Protein AF-Q21E40-F1 (afdb_monomer)

pLDDT: mean 93.64, std 7.75, range [60.16, 98.81]

Secondary structure (DSSP, 8-state):
--HHHHHHHHHHHS-S-B--TT-TT--EETTEEHHHHHHHHTSPPPHHHHHH--HHHHHHHHHIIIIITTTGGGS-TTTHHHHHHHHHHH-HHHHHHHHHHHHHHTTS-----SS---HHHHHHHHHHHHHHTHHHHHHHHHHHHHHHHHHHHH-GGGGGGHHHHHHHHHTT----

Organism: Saccharophagus degradans (strain 2-40 / ATCC 43961 / DSM 17024) (NCBI:txid203122)

Sequence (176 aa):
MTIDEMVNTILAHEGGFVNDPDDRGGATNFGVTQLTYAKWLGRPASIADVKAMDIETAKEIYLANYYYKPRINGLPDEIQPLTFDCAINHGPIRAMKFAQTVVNLAGFGLITVDGVCGPETMRRVKAAHAEMGNYFINAMVDERVNFYEAIIERDASQARFRNGWLKRAESFRVPV

Mean predicted aligned error: 4.14 Å

InterPro domains:
  IPR008565 TtsA-like, Glycoside hydrolase family 108 domain [PF05838] (8-91)
  IPR018537 Peptidoglycan binding domain [PF09374] (111-170)
  IPR023346 Lysozyme-like domain superfamily [SSF53955] (2-172)

Solvent-accessible surface area (backbone atoms only — not comparable to full-atom values): 9668 Å² total; per-residue (Å²): 127,53,69,66,56,50,50,54,52,50,40,69,74,46,54,53,76,46,71,54,94,85,44,90,53,46,36,26,28,49,77,44,31,28,60,59,50,12,62,73,71,74,43,91,52,51,67,66,53,41,66,65,56,53,71,65,61,46,48,51,53,49,42,45,66,40,28,54,69,53,41,40,80,74,49,58,76,88,50,31,54,58,41,36,56,33,11,71,79,61,35,44,45,54,25,40,24,34,53,38,46,45,26,38,74,74,65,57,52,90,65,82,71,77,23,66,69,43,75,63,51,51,54,34,47,47,52,38,36,71,74,46,44,45,56,43,48,35,46,37,37,48,46,52,49,53,52,53,51,54,50,26,76,76,38,64,83,51,51,83,48,44,70,62,53,48,54,58,44,56,71,62,56,58,83,125

Foldseek 3Di:
DAPLVVLVVQLVVQADWDADPPDPQGIAGSNQGQVLVCVVVVHRGDSVNRVPDDSVNVSVSLCVQQPPVLVLVLAPRLQSVLLSVCCVVPNQLVSLLLLLVLLVVVPLDHDDSRSHPDPVSRVSSNVCCVVCPLNSQVSSLVSQLVVLVVVCVVPVVSVVCNVVSNVVSCVSRDDD

Nearest PDB structures (foldseek):
  7dnp-assembly1_A  TM=7.523E-01  e=5.910E-10  Brucella abortus bv. 1 str. 9-941
  6v40-assembly1_A  TM=8.043E-01  e=1.908E-07  Salmonella enterica subsp. enterica serovar Typhi
  2ikb-assembly2_D  TM=7.562E-01  e=2.884E-06  Neisseria meningitidis MC58
  2ikb-assembly2_B  TM=6.681E-01  e=4.725E-06  Neisseria meningitidis MC58
  2is5-assembly1_B  TM=6.481E-01  e=1.149E-05  Neisseria meningitidis serogroup B

Radius of gyration: 17.55 Å; Cα contacts (8 Å, |Δi|>4): 212; chains: 1; bounding box: 43×34×46 Å

Structure (mmCIF, N/CA/C/O backbone):
data_AF-Q21E40-F1
#
_entry.id   AF-Q21E40-F1
#
loop_
_atom_site.group_PDB
_atom_site.id
_atom_site.type_symbol
_atom_site.label_atom_id
_atom_site.label_alt_id
_atom_site.label_comp_id
_atom_site.label_asym_id
_atom_site.label_entity_id
_atom_site.label_seq_id
_atom_site.pdbx_PDB_ins_code
_atom_site.Cartn_x
_atom_site.Cartn_y
_atom_site.Cartn_z
_atom_site.occupancy
_atom_site.B_iso_or_equiv
_atom_site.auth_seq_id
_atom_site.auth_comp_id
_atom_site.auth_asym_id
_atom_site.auth_atom_id
_atom_site.pdbx_PDB_model_num
ATOM 1 N N . MET A 1 1 ? 7.351 -14.215 2.215 1.00 75.75 1 MET A N 1
ATOM 2 C CA . MET A 1 1 ? 6.342 -13.870 3.230 1.00 75.75 1 MET A CA 1
ATOM 3 C C . MET A 1 1 ? 4.995 -13.893 2.542 1.00 75.75 1 MET A C 1
ATOM 5 O O . MET A 1 1 ? 4.871 -13.261 1.498 1.00 75.75 1 MET A O 1
ATOM 9 N N . THR A 1 2 ? 4.045 -14.673 3.042 1.00 89.81 2 THR A N 1
ATOM 10 C CA . THR A 1 2 ? 2.680 -14.728 2.502 1.00 89.81 2 THR A CA 1
ATOM 11 C C . THR A 1 2 ? 1.866 -13.523 2.978 1.00 89.81 2 THR A C 1
ATOM 13 O O . THR A 1 2 ? 2.242 -12.852 3.941 1.00 89.81 2 THR A O 1
ATOM 16 N N . ILE A 1 3 ? 0.732 -13.242 2.329 1.00 92.38 3 ILE A N 1
ATOM 17 C CA . ILE A 1 3 ? -0.177 -12.168 2.763 1.00 92.38 3 ILE A CA 1
ATOM 18 C C . ILE A 1 3 ? -0.672 -12.417 4.198 1.00 92.38 3 ILE A C 1
ATOM 20 O O . ILE A 1 3 ? -0.669 -11.493 5.009 1.00 92.38 3 ILE A O 1
ATOM 24 N N . ASP A 1 4 ? -0.998 -13.661 4.552 1.00 88.25 4 ASP A N 1
ATOM 25 C CA . ASP A 1 4 ? -1.443 -14.010 5.908 1.00 88.25 4 ASP A CA 1
ATOM 26 C C . ASP A 1 4 ? -0.349 -13.776 6.961 1.00 88.25 4 ASP A C 1
ATOM 28 O O . ASP A 1 4 ? -0.618 -13.231 8.031 1.00 88.25 4 ASP A O 1
ATOM 32 N N . GLU A 1 5 ? 0.907 -14.125 6.661 1.00 89.88 5 GLU A N 1
ATOM 33 C CA . GLU A 1 5 ? 2.052 -13.845 7.541 1.00 89.88 5 GLU A CA 1
ATOM 34 C C . GLU A 1 5 ? 2.249 -12.339 7.768 1.00 89.88 5 GLU A C 1
ATOM 36 O O . GLU A 1 5 ? 2.543 -11.909 8.889 1.00 89.88 5 GLU A O 1
ATOM 41 N N . MET A 1 6 ? 2.054 -11.531 6.720 1.00 91.56 6 MET A N 1
ATOM 42 C CA . MET A 1 6 ? 2.122 -10.073 6.814 1.00 91.56 6 MET A CA 1
ATOM 43 C C . MET A 1 6 ? 1.024 -9.525 7.723 1.00 91.56 6 MET A C 1
ATOM 45 O O . MET A 1 6 ? 1.321 -8.740 8.623 1.00 91.56 6 MET A O 1
ATOM 49 N N . VAL A 1 7 ? -0.226 -9.961 7.530 1.00 90.06 7 VAL A N 1
ATOM 50 C CA . VAL A 1 7 ? -1.350 -9.536 8.376 1.00 90.06 7 VAL A CA 1
ATOM 51 C C . VAL A 1 7 ? -1.107 -9.939 9.830 1.00 90.06 7 VAL A C 1
ATOM 53 O O . VAL A 1 7 ? -1.234 -9.102 10.720 1.00 90.06 7 VAL A O 1
ATOM 56 N N . ASN A 1 8 ? -0.688 -11.180 10.082 1.00 88.00 8 ASN A N 1
ATOM 57 C CA . ASN A 1 8 ? -0.394 -11.656 11.436 1.00 88.00 8 ASN A CA 1
ATOM 58 C C . ASN A 1 8 ? 0.673 -10.797 12.128 1.00 88.00 8 ASN A C 1
ATOM 60 O O . ASN A 1 8 ? 0.530 -10.457 13.301 1.00 88.00 8 ASN A O 1
ATOM 64 N N . THR A 1 9 ? 1.718 -10.409 11.394 1.00 86.81 9 THR A N 1
ATOM 65 C CA . THR A 1 9 ? 2.793 -9.558 11.916 1.00 86.81 9 THR A CA 1
ATOM 66 C C . THR A 1 9 ? 2.289 -8.146 12.226 1.00 86.81 9 THR A C 1
ATOM 68 O O . THR A 1 9 ? 2.610 -7.601 13.280 1.00 86.81 9 THR A O 1
ATOM 71 N N . ILE A 1 10 ? 1.468 -7.559 11.347 1.00 85.25 10 ILE A N 1
ATOM 72 C CA . ILE A 1 10 ? 0.868 -6.232 11.566 1.00 85.25 10 ILE A CA 1
ATOM 73 C C . ILE A 1 10 ? 0.003 -6.243 12.831 1.00 85.25 10 ILE A C 1
ATOM 75 O O . ILE A 1 10 ? 0.217 -5.428 13.727 1.00 85.25 10 ILE A O 1
ATOM 79 N N . LEU A 1 11 ? -0.912 -7.208 12.955 1.00 84.69 11 LEU A N 1
ATOM 80 C CA . LEU A 1 11 ? -1.828 -7.285 14.098 1.00 84.69 11 LEU A CA 1
ATOM 81 C C . LEU A 1 11 ? -1.108 -7.590 15.418 1.00 84.69 11 LEU A C 1
ATOM 83 O O . LEU A 1 11 ? -1.549 -7.134 16.471 1.00 84.69 11 LEU A O 1
ATOM 87 N N . ALA A 1 12 ? 0.006 -8.326 15.380 1.00 81.69 12 ALA A N 1
ATOM 88 C CA . ALA A 1 12 ? 0.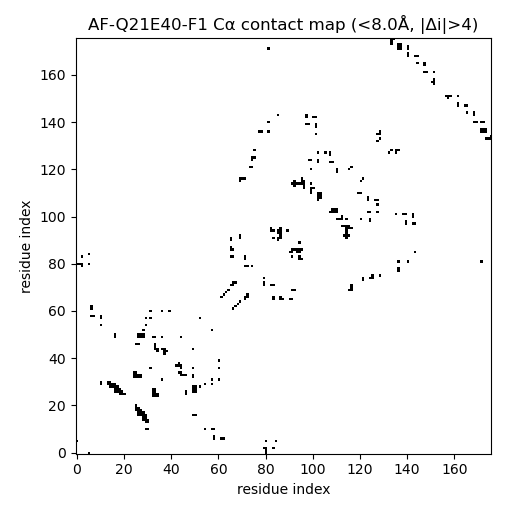831 -8.569 16.562 1.00 81.69 12 ALA A CA 1
ATOM 89 C C . ALA A 1 12 ? 1.555 -7.300 17.051 1.00 81.69 12 ALA A C 1
ATOM 91 O O . ALA A 1 12 ? 1.791 -7.157 18.248 1.00 81.69 12 ALA A O 1
ATOM 92 N N . HIS A 1 13 ? 1.901 -6.381 16.143 1.00 71.81 13 HIS A N 1
ATOM 93 C CA . HIS A 1 13 ? 2.601 -5.133 16.465 1.00 71.81 13 HIS A CA 1
ATOM 94 C C . HIS A 1 13 ? 1.642 -3.986 16.833 1.00 71.81 13 HIS A C 1
ATOM 96 O O . HIS A 1 13 ? 1.990 -3.154 17.667 1.00 71.81 13 HIS A O 1
ATOM 102 N N . GLU A 1 14 ? 0.449 -3.942 16.230 1.00 65.19 14 GLU A N 1
ATOM 103 C CA . GLU A 1 14 ? -0.603 -2.936 16.484 1.00 65.19 14 GLU A CA 1
ATOM 104 C C . GLU A 1 14 ? -1.628 -3.382 17.545 1.00 65.19 14 GLU A C 1
ATOM 106 O O . GLU A 1 14 ? -2.612 -2.689 17.810 1.00 65.19 14 GLU A O 1
ATOM 111 N N . GLY A 1 15 ? -1.428 -4.560 18.142 1.00 60.16 15 GLY A N 1
ATOM 112 C CA . GLY A 1 15 ? -2.368 -5.175 19.070 1.00 60.16 15 GLY A CA 1
ATOM 113 C C . GLY A 1 15 ? -2.586 -4.349 20.337 1.00 60.16 15 GLY A C 1
ATOM 114 O O . GLY A 1 15 ? -1.651 -4.035 21.070 1.00 60.16 15 GLY A O 1
ATOM 115 N N . GLY A 1 16 ? -3.850 -4.041 20.622 1.00 69.06 16 GLY A N 1
ATOM 116 C CA . GLY A 1 16 ? -4.255 -3.348 21.837 1.00 69.06 16 GLY A CA 1
ATOM 117 C C . GLY A 1 16 ? -5.525 -2.537 21.632 1.00 69.06 16 GLY A C 1
ATOM 118 O O . GLY A 1 16 ? -5.683 -1.834 20.637 1.00 69.06 16 GLY A O 1
ATOM 119 N N . PHE A 1 17 ? -6.435 -2.624 22.597 1.00 82.19 17 PHE A N 1
ATOM 120 C CA . PHE A 1 17 ? -7.584 -1.734 22.650 1.00 82.19 17 PHE A CA 1
ATOM 121 C C . PHE A 1 17 ? -7.125 -0.347 23.110 1.00 82.19 17 PHE A C 1
ATOM 123 O O . PHE A 1 17 ? -6.573 -0.204 24.204 1.00 82.19 17 PHE A O 1
ATOM 130 N N . VAL A 1 18 ? -7.406 0.668 22.302 1.00 81.69 18 VAL A N 1
ATOM 131 C CA . VAL A 1 18 ? -7.190 2.079 22.619 1.00 81.69 18 VAL A CA 1
ATOM 132 C C . VAL A 1 18 ? -8.518 2.805 22.466 1.00 81.69 18 VAL A C 1
ATOM 134 O O . VAL A 1 18 ? -9.253 2.600 21.504 1.00 81.69 18 VAL A O 1
ATOM 137 N N . ASN A 1 19 ? -8.842 3.656 23.430 1.00 81.56 19 ASN A N 1
ATOM 138 C CA . ASN A 1 19 ? -10.008 4.523 23.362 1.00 81.56 19 ASN A CA 1
ATOM 139 C C . ASN A 1 19 ? -9.582 5.912 23.816 1.00 81.56 19 ASN A C 1
ATOM 141 O O . ASN A 1 19 ? -9.610 6.211 25.011 1.00 81.56 19 ASN A O 1
ATOM 145 N N . ASP A 1 20 ? -9.116 6.706 22.858 1.00 74.38 20 ASP A N 1
ATOM 146 C CA . ASP A 1 20 ? -8.721 8.087 23.091 1.00 74.38 20 ASP A CA 1
ATOM 147 C C . ASP A 1 20 ? -9.961 8.991 22.939 1.00 74.38 20 ASP A C 1
ATOM 149 O O . ASP A 1 20 ? -10.615 8.944 21.893 1.00 74.38 20 ASP A O 1
ATOM 153 N N . PRO A 1 21 ? -10.336 9.778 23.967 1.00 68.31 21 PRO A N 1
ATOM 154 C CA . PRO A 1 21 ? -11.496 10.666 23.901 1.00 68.31 21 PRO A CA 1
ATOM 155 C C . PRO A 1 21 ? -11.385 11.766 22.830 1.00 68.31 21 PRO A C 1
ATOM 157 O O . PRO A 1 21 ? -12.422 12.290 22.422 1.00 68.31 21 PRO A O 1
ATOM 160 N N . ASP A 1 22 ? -10.179 12.089 22.353 1.00 68.81 22 ASP A N 1
ATOM 161 C CA . ASP A 1 22 ? -9.954 13.073 21.289 1.00 68.81 22 ASP A CA 1
ATOM 162 C C . ASP A 1 22 ? -9.935 12.440 19.877 1.00 68.81 22 ASP A C 1
ATOM 164 O O . ASP A 1 22 ? -9.925 13.158 18.867 1.00 68.81 22 ASP A O 1
ATOM 168 N N . ASP A 1 23 ? -9.976 11.103 19.771 1.00 64.31 23 ASP A N 1
ATOM 169 C CA . ASP A 1 23 ? -10.001 10.397 18.487 1.00 64.31 23 ASP A CA 1
ATOM 170 C C . ASP A 1 23 ? -11.408 10.387 17.869 1.00 64.31 23 ASP A C 1
ATOM 172 O O . ASP A 1 23 ? -12.351 9.738 18.329 1.00 64.31 23 ASP A O 1
ATOM 176 N N . ARG A 1 24 ? -11.535 11.070 16.728 1.00 64.62 24 ARG A N 1
ATOM 177 C CA . ARG A 1 24 ? -12.771 11.124 15.931 1.00 64.62 24 ARG A CA 1
ATOM 178 C C . ARG A 1 24 ? -13.189 9.759 15.372 1.00 64.62 24 ARG A C 1
ATOM 180 O O . ARG A 1 24 ? -14.348 9.604 14.989 1.00 64.62 24 ARG A O 1
ATOM 187 N N . GLY A 1 25 ? -12.266 8.801 15.270 1.00 64.00 25 GLY A N 1
ATOM 188 C CA . GLY A 1 25 ? -12.516 7.432 14.816 1.00 64.00 25 GLY A CA 1
ATOM 189 C C . GLY A 1 25 ? -13.212 6.541 15.850 1.00 64.00 25 GLY A C 1
ATOM 190 O O . GLY A 1 25 ? -13.756 5.497 15.469 1.00 64.00 25 GLY A O 1
ATOM 191 N N . GLY A 1 26 ? -13.245 6.977 17.114 1.00 82.69 26 GLY A N 1
ATOM 192 C CA . GLY A 1 26 ? -13.750 6.211 18.249 1.00 82.69 26 GLY A CA 1
ATOM 193 C C . GLY A 1 26 ? -12.772 5.130 18.710 1.00 82.69 26 GLY A C 1
ATOM 194 O O . GLY A 1 26 ? -11.600 5.125 18.341 1.00 82.69 26 GLY A O 1
ATOM 195 N N . ALA A 1 27 ? -13.264 4.186 19.513 1.00 88.44 27 ALA A N 1
ATOM 196 C CA . ALA A 1 27 ? -12.434 3.100 20.026 1.00 88.44 27 ALA A CA 1
ATOM 197 C C . ALA A 1 27 ? -11.758 2.318 18.885 1.00 88.44 27 ALA A C 1
ATOM 199 O O . ALA A 1 27 ? -12.383 2.029 17.866 1.00 88.44 27 ALA A O 1
ATOM 200 N N . THR A 1 28 ? -10.503 1.928 19.073 1.00 89.00 28 THR A N 1
ATOM 201 C CA . THR A 1 28 ? -9.718 1.158 18.106 1.00 89.00 28 THR A CA 1
ATOM 202 C C . THR A 1 28 ? -9.205 -0.109 18.772 1.00 89.00 28 THR A C 1
ATOM 204 O O . THR A 1 28 ? -8.742 -0.077 19.910 1.00 89.00 28 THR A O 1
ATOM 207 N N . ASN A 1 29 ? -9.292 -1.240 18.080 1.00 90.69 29 ASN A N 1
ATOM 208 C CA . ASN A 1 29 ? -8.680 -2.489 18.522 1.00 90.69 29 ASN A CA 1
ATOM 209 C C . ASN A 1 29 ? -8.046 -3.187 17.319 1.00 90.69 29 ASN A C 1
ATOM 211 O O . ASN A 1 29 ? -8.629 -3.183 16.238 1.00 90.69 29 ASN A O 1
ATOM 215 N N . PHE A 1 30 ? -6.846 -3.741 17.494 1.00 89.06 30 PHE A N 1
ATOM 216 C CA . PHE A 1 30 ? -6.049 -4.334 16.408 1.00 89.06 30 PHE A CA 1
ATOM 217 C C . PHE A 1 30 ? -5.910 -3.421 15.170 1.00 89.06 30 PHE A C 1
ATOM 219 O O . PHE A 1 30 ? -6.013 -3.895 14.043 1.00 89.06 30 PHE A O 1
ATOM 226 N N . GLY A 1 31 ? -5.791 -2.103 15.373 1.00 85.19 31 GLY A N 1
ATOM 227 C CA . GLY A 1 31 ? -5.751 -1.105 14.291 1.00 85.19 31 GLY A CA 1
ATOM 228 C C . GLY A 1 31 ? -7.079 -0.876 13.543 1.00 85.19 31 GLY A C 1
ATOM 229 O O . GLY A 1 31 ? -7.170 0.006 12.689 1.00 85.19 31 GLY A O 1
ATOM 230 N N . VAL A 1 32 ? -8.153 -1.594 13.889 1.00 89.38 32 VAL A N 1
ATOM 231 C CA . VAL A 1 32 ? -9.498 -1.387 13.334 1.00 89.38 32 VAL A CA 1
ATOM 232 C C . VAL A 1 32 ? -10.276 -0.395 14.197 1.00 89.38 32 VAL A C 1
ATOM 234 O O . VAL A 1 32 ? -10.579 -0.657 15.363 1.00 89.38 32 VAL A O 1
ATOM 237 N N . THR A 1 33 ? -10.643 0.742 13.605 1.00 90.94 33 THR A N 1
ATOM 238 C CA . THR A 1 33 ? -11.449 1.777 14.271 1.00 90.94 33 THR A CA 1
ATOM 239 C C . THR A 1 33 ? -12.911 1.356 14.427 1.00 90.94 33 THR A C 1
ATOM 241 O O . THR A 1 33 ? -13.445 0.601 13.608 1.00 90.94 33 THR A O 1
ATOM 244 N N . GLN A 1 34 ? -13.610 1.919 15.413 1.00 92.44 34 GLN A N 1
ATOM 245 C CA . GLN A 1 34 ? -15.035 1.685 15.663 1.00 92.44 34 GLN A CA 1
ATOM 246 C C . GLN A 1 34 ? -15.886 1.950 14.420 1.00 92.44 34 GLN A C 1
ATOM 248 O O . GLN A 1 34 ? -16.786 1.173 14.106 1.00 92.44 34 GLN A O 1
ATOM 253 N N . LEU A 1 35 ? -15.580 3.015 13.672 1.00 91.69 35 LEU A N 1
ATOM 254 C CA . LEU A 1 35 ? -16.262 3.322 12.414 1.00 91.69 35 LEU A CA 1
ATOM 255 C C . LEU A 1 35 ? -16.035 2.241 11.346 1.00 91.69 35 LEU A C 1
ATOM 257 O O . LEU A 1 35 ? -16.958 1.899 10.605 1.00 91.69 35 LEU A O 1
ATOM 261 N N . THR A 1 36 ? -14.812 1.720 11.240 1.00 92.31 36 THR A N 1
ATOM 262 C CA . THR A 1 36 ? -14.481 0.649 10.288 1.00 92.31 36 THR A CA 1
ATOM 263 C C . THR A 1 36 ? -15.198 -0.636 10.672 1.00 92.31 36 THR A C 1
ATOM 265 O O . THR A 1 36 ? -15.819 -1.269 9.817 1.00 92.31 36 THR A O 1
ATOM 268 N N . TYR A 1 37 ? -15.203 -0.969 11.963 1.00 95.00 37 TYR A N 1
ATOM 269 C CA . TYR A 1 37 ? -15.881 -2.155 12.459 1.00 95.00 37 TYR A CA 1
ATOM 270 C C . TYR A 1 37 ? -17.406 -2.056 12.324 1.00 95.00 37 TYR A C 1
ATOM 272 O O . TYR A 1 37 ? -18.051 -3.002 11.891 1.00 95.00 37 TYR A O 1
ATOM 280 N N . ALA A 1 38 ? -17.997 -0.884 12.568 1.00 94.31 38 ALA A N 1
ATOM 281 C CA . ALA A 1 38 ? -19.423 -0.648 12.341 1.00 94.31 38 ALA A CA 1
ATOM 282 C C . ALA A 1 38 ? -19.832 -0.885 10.875 1.00 94.31 38 ALA A C 1
ATOM 284 O O . ALA A 1 38 ? -20.859 -1.503 10.593 1.00 94.31 38 ALA A O 1
ATOM 285 N N . LYS A 1 39 ? -19.007 -0.429 9.921 1.00 93.88 39 LYS A N 1
ATOM 286 C CA . LYS A 1 39 ? -19.234 -0.689 8.490 1.00 93.88 39 LYS A CA 1
ATOM 287 C C . LYS A 1 39 ? -19.160 -2.179 8.166 1.00 93.88 39 LYS A C 1
ATOM 289 O O . LYS A 1 39 ? -19.972 -2.645 7.377 1.00 93.88 39 LYS A O 1
ATOM 294 N N . TRP A 1 40 ? -18.217 -2.899 8.774 1.00 94.75 40 TRP A N 1
ATOM 295 C CA . TRP A 1 40 ? -18.096 -4.350 8.629 1.00 94.75 40 TRP A CA 1
ATOM 296 C C . TRP A 1 40 ? -19.328 -5.087 9.166 1.00 94.75 40 TRP A C 1
ATOM 298 O O . TRP A 1 40 ? -19.899 -5.920 8.472 1.00 94.75 40 TRP A O 1
ATOM 308 N N . LEU A 1 41 ? -19.793 -4.719 10.362 1.00 94.62 41 LEU A N 1
ATOM 309 C CA . LEU A 1 41 ? -20.971 -5.319 10.993 1.00 94.62 41 LEU A CA 1
ATOM 310 C C . LEU A 1 41 ? -22.297 -4.954 10.304 1.00 94.62 41 LEU A C 1
ATOM 312 O O . LEU A 1 41 ? -23.325 -5.558 10.607 1.00 94.62 41 LEU A O 1
ATOM 316 N N . GLY A 1 42 ? -22.320 -3.925 9.452 1.00 95.69 42 GLY A N 1
ATOM 317 C CA . GLY A 1 42 ? -23.556 -3.386 8.877 1.00 95.69 42 GLY A CA 1
ATOM 318 C C . GLY A 1 42 ? -24.474 -2.704 9.903 1.00 95.69 42 GLY A C 1
ATOM 319 O O . GLY A 1 42 ? -25.644 -2.457 9.615 1.00 95.69 42 GLY 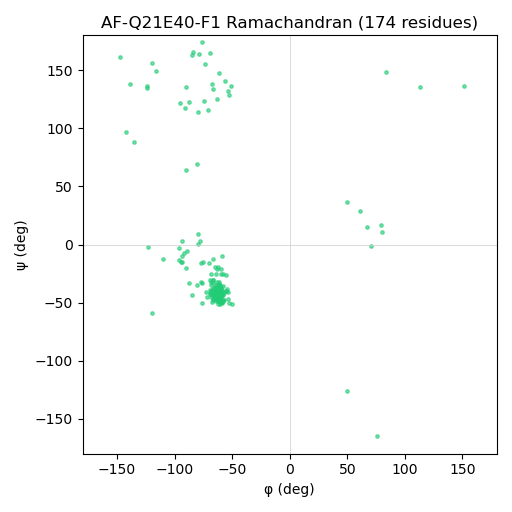A O 1
ATOM 320 N N . ARG A 1 43 ? -23.961 -2.389 11.100 1.00 96.50 43 ARG A N 1
ATOM 321 C CA . ARG A 1 43 ? -24.673 -1.702 12.191 1.00 96.50 43 ARG A CA 1
ATOM 322 C C . ARG A 1 43 ? -23.712 -0.824 12.995 1.00 96.50 43 ARG A C 1
ATOM 324 O O . ARG A 1 43 ? -22.510 -1.080 12.973 1.00 96.50 43 ARG A O 1
ATOM 331 N N . PRO A 1 44 ? -24.199 0.160 13.772 1.00 95.25 44 PRO A N 1
ATOM 332 C CA . PRO A 1 44 ? -23.353 0.846 14.741 1.00 95.25 44 PRO A CA 1
ATOM 333 C C . PRO A 1 44 ? -22.645 -0.158 15.666 1.00 95.25 44 PRO A C 1
ATOM 335 O O . PRO A 1 44 ? -23.289 -1.037 16.247 1.00 95.25 44 PRO A O 1
ATOM 338 N N . ALA A 1 45 ? -21.324 -0.030 15.782 1.00 95.06 45 ALA A N 1
ATOM 339 C CA . ALA A 1 45 ? -20.516 -0.769 16.746 1.00 95.06 45 ALA A CA 1
ATOM 340 C C . ALA A 1 45 ? -20.432 0.032 18.048 1.00 95.06 45 ALA A C 1
ATOM 342 O O . ALA A 1 45 ? -20.207 1.242 18.018 1.00 95.06 45 ALA A O 1
ATOM 343 N N . SER A 1 46 ? -20.605 -0.627 19.188 1.00 94.94 46 SER A N 1
ATOM 344 C CA . SER A 1 46 ? -20.329 -0.065 20.511 1.00 94.94 46 SER A CA 1
ATOM 345 C C . SER A 1 46 ? -18.844 -0.202 20.868 1.00 94.94 46 SER A C 1
ATOM 347 O O . SER A 1 46 ? -18.115 -0.991 20.269 1.00 94.94 46 SER A O 1
ATOM 349 N N . ILE A 1 47 ? -18.387 0.518 21.895 1.00 93.44 47 ILE A N 1
ATOM 350 C CA . ILE A 1 47 ? -17.025 0.355 22.435 1.00 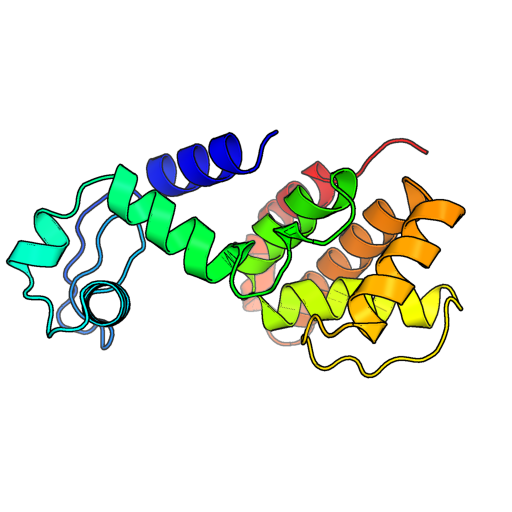93.44 47 ILE A CA 1
ATOM 351 C C . ILE A 1 47 ? -16.799 -1.087 22.926 1.00 93.44 47 ILE A C 1
ATOM 353 O O . ILE A 1 47 ? -15.717 -1.643 22.749 1.00 93.44 47 ILE A O 1
ATOM 357 N N . ALA A 1 48 ? -17.830 -1.707 23.512 1.00 94.00 48 ALA A N 1
ATOM 358 C CA . ALA A 1 48 ? -17.776 -3.097 23.954 1.00 94.00 48 ALA A CA 1
ATOM 359 C C . ALA A 1 48 ? -17.612 -4.065 22.773 1.00 94.00 48 ALA A C 1
ATOM 361 O O . ALA A 1 48 ? -16.809 -4.986 22.875 1.00 94.00 48 ALA A O 1
ATOM 362 N N . ASP A 1 49 ? -18.297 -3.815 21.648 1.00 95.38 49 ASP A N 1
ATOM 363 C CA . ASP A 1 49 ? -18.111 -4.598 20.419 1.00 95.38 49 ASP A CA 1
ATOM 364 C C . ASP A 1 49 ? -16.651 -4.519 19.948 1.00 95.38 49 ASP A C 1
ATOM 366 O O . ASP A 1 49 ? -16.035 -5.546 19.682 1.00 95.38 49 ASP A O 1
ATOM 370 N N . VAL A 1 50 ? -16.073 -3.313 19.883 1.00 93.38 50 VAL A N 1
ATOM 371 C CA . VAL A 1 50 ? -14.681 -3.108 19.435 1.00 93.38 50 VAL A CA 1
ATOM 372 C C . VAL A 1 50 ? -13.686 -3.805 20.364 1.00 93.38 50 VAL A C 1
ATOM 374 O O . VAL A 1 50 ? -12.744 -4.450 19.907 1.00 93.38 50 VAL A O 1
ATOM 377 N N . LYS A 1 51 ? -13.905 -3.720 21.679 1.00 92.50 51 LYS A N 1
ATOM 378 C CA . LYS A 1 51 ? -13.053 -4.380 22.675 1.00 92.50 51 LYS A CA 1
ATOM 379 C C . LYS A 1 51 ? -13.147 -5.908 22.616 1.00 92.50 51 LYS A C 1
ATOM 381 O O . LYS A 1 51 ? -12.162 -6.575 22.911 1.00 92.50 51 LYS A O 1
ATOM 386 N N . ALA A 1 52 ? -14.315 -6.445 22.265 1.00 94.50 52 ALA A N 1
ATOM 387 C CA . ALA A 1 52 ? -14.571 -7.881 22.170 1.00 94.50 52 ALA A CA 1
ATOM 388 C C . ALA A 1 52 ? -14.265 -8.478 20.786 1.00 94.50 52 ALA A C 1
ATOM 390 O O . ALA A 1 52 ? -14.367 -9.692 20.633 1.00 94.50 52 ALA A O 1
ATOM 391 N N . MET A 1 53 ? -13.918 -7.651 19.791 1.00 94.56 53 MET A N 1
ATOM 392 C CA . MET A 1 53 ? -13.504 -8.114 18.466 1.00 94.56 53 MET A CA 1
ATOM 393 C C . MET A 1 53 ? -12.363 -9.120 18.612 1.00 94.56 53 MET A C 1
ATOM 395 O O . MET A 1 53 ? -11.413 -8.867 19.351 1.00 94.56 53 MET A O 1
ATOM 399 N N . ASP A 1 54 ? -12.469 -10.256 17.929 1.00 92.38 54 ASP A N 1
ATOM 400 C CA . ASP A 1 54 ? -11.395 -11.238 17.887 1.00 92.38 54 ASP A CA 1
ATOM 401 C C . ASP A 1 54 ? -10.377 -10.900 16.789 1.00 92.38 54 ASP A C 1
ATOM 403 O O . ASP A 1 54 ? -10.611 -10.089 15.886 1.00 92.38 54 ASP A O 1
ATOM 407 N N . ILE A 1 55 ? -9.199 -11.510 16.900 1.00 90.69 55 ILE A N 1
ATOM 408 C CA . ILE A 1 55 ? -8.104 -11.251 15.968 1.00 90.69 55 ILE A CA 1
ATOM 409 C C . ILE A 1 55 ? -8.424 -11.746 14.551 1.00 90.69 55 ILE A C 1
ATOM 411 O O . ILE A 1 55 ? -7.963 -11.139 13.592 1.00 90.69 55 ILE A O 1
ATOM 415 N N . GLU A 1 56 ? -9.225 -12.804 14.393 1.00 92.75 56 GLU A N 1
ATOM 416 C CA . GLU A 1 56 ? -9.587 -13.338 13.073 1.00 92.75 56 GLU A CA 1
ATOM 417 C C . GLU A 1 56 ? -10.507 -12.371 12.317 1.00 92.75 56 GLU A C 1
ATOM 419 O O . GLU A 1 56 ? -10.255 -12.059 11.157 1.00 92.75 56 GLU A O 1
ATOM 424 N N . THR A 1 57 ? -11.479 -11.770 12.999 1.00 94.25 57 THR A N 1
ATOM 425 C CA . THR A 1 57 ? -12.323 -10.699 12.460 1.00 94.25 57 THR A CA 1
ATOM 426 C C . THR A 1 57 ? -11.475 -9.499 12.044 1.00 94.25 57 THR A C 1
ATOM 428 O O . THR A 1 57 ? -11.682 -8.924 10.974 1.00 94.25 57 THR A O 1
ATOM 431 N N . ALA A 1 58 ? -10.475 -9.127 12.851 1.00 92.69 58 ALA A N 1
ATOM 432 C CA . ALA A 1 58 ? -9.543 -8.070 12.469 1.00 92.69 58 ALA A CA 1
ATOM 433 C C . ALA A 1 58 ? -8.771 -8.438 11.187 1.00 92.69 58 ALA A C 1
ATOM 435 O O . ALA A 1 58 ? -8.694 -7.616 10.272 1.00 92.69 58 ALA A O 1
ATOM 436 N N . LYS A 1 59 ? -8.276 -9.679 11.056 1.00 93.44 59 LYS A N 1
ATOM 437 C CA . LYS A 1 59 ? -7.618 -10.159 9.823 1.00 93.44 59 LYS A CA 1
ATOM 438 C C . LYS A 1 59 ? -8.533 -10.059 8.612 1.00 93.44 59 LYS A C 1
ATOM 440 O O . LYS A 1 59 ? -8.113 -9.536 7.580 1.00 93.44 59 LYS A O 1
ATOM 445 N N . GLU A 1 60 ? -9.776 -10.516 8.732 1.00 95.50 60 GLU A N 1
ATOM 446 C CA . GLU A 1 60 ? -10.763 -10.455 7.651 1.00 95.50 60 GLU A CA 1
ATOM 447 C C . GLU A 1 60 ? -11.004 -9.014 7.193 1.00 95.50 60 GLU A C 1
ATOM 449 O O . GLU A 1 60 ? -10.990 -8.734 5.993 1.00 95.50 60 GLU A O 1
ATOM 454 N N . ILE A 1 61 ? -11.137 -8.076 8.135 1.00 94.56 61 ILE A N 1
ATOM 455 C CA . ILE A 1 61 ? -11.303 -6.648 7.839 1.00 94.56 61 ILE A CA 1
ATOM 456 C C . ILE A 1 61 ? -10.070 -6.083 7.122 1.00 94.56 61 ILE A C 1
ATOM 458 O O . ILE A 1 61 ? -10.217 -5.324 6.155 1.00 94.56 61 ILE A O 1
ATOM 462 N N . TYR A 1 62 ? -8.860 -6.452 7.555 1.00 92.94 62 TYR A N 1
ATOM 463 C CA . TYR A 1 62 ? -7.616 -6.033 6.904 1.00 92.94 62 TYR A CA 1
ATOM 464 C C . TYR A 1 62 ? -7.535 -6.558 5.466 1.00 92.94 62 TYR A C 1
ATOM 466 O O . TYR A 1 62 ? -7.337 -5.778 4.530 1.00 92.94 62 TYR A O 1
ATOM 474 N N . LEU A 1 63 ? -7.754 -7.857 5.261 1.00 95.88 63 LEU A N 1
ATOM 475 C CA . LEU A 1 63 ? -7.743 -8.466 3.932 1.00 95.88 63 LEU A CA 1
ATOM 476 C C . LEU A 1 63 ? -8.829 -7.863 3.033 1.00 95.88 63 LEU A C 1
ATOM 478 O O . LEU A 1 63 ? -8.565 -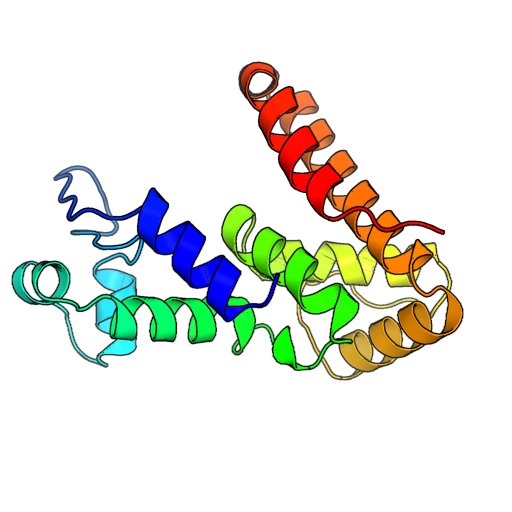7.501 1.885 1.00 95.88 63 LEU A O 1
ATOM 482 N N . ALA A 1 64 ? -10.046 -7.687 3.547 1.00 96.25 64 ALA A N 1
ATOM 483 C CA . ALA A 1 64 ? -11.140 -7.096 2.790 1.00 96.25 64 ALA A CA 1
ATOM 484 C C . ALA A 1 64 ? -10.787 -5.683 2.307 1.00 96.25 64 ALA A C 1
ATOM 486 O O . ALA A 1 64 ? -10.918 -5.388 1.118 1.00 96.25 64 ALA A O 1
ATOM 487 N N . ASN A 1 65 ? -10.304 -4.815 3.200 1.00 94.25 65 ASN A N 1
ATOM 488 C CA . ASN A 1 65 ? -10.094 -3.401 2.893 1.00 94.25 65 ASN A CA 1
ATOM 489 C C . ASN A 1 65 ? -8.800 -3.111 2.132 1.00 94.25 65 ASN A C 1
ATOM 491 O O . ASN A 1 65 ? -8.790 -2.211 1.288 1.00 94.25 65 ASN A O 1
ATOM 495 N N . TYR A 1 66 ? -7.732 -3.852 2.419 1.00 95.75 66 TYR A N 1
ATOM 496 C CA . TYR A 1 66 ? -6.394 -3.542 1.920 1.00 95.75 66 TYR A CA 1
ATOM 497 C C . TYR A 1 66 ? -5.881 -4.527 0.879 1.00 95.75 66 TYR A C 1
ATOM 499 O O . TYR A 1 66 ? -4.913 -4.193 0.211 1.00 95.75 66 TYR A O 1
ATOM 507 N N . TYR A 1 67 ? -6.524 -5.682 0.681 1.00 97.69 67 TYR A N 1
ATOM 508 C CA . TYR A 1 67 ? -6.084 -6.689 -0.288 1.00 97.69 67 TYR A CA 1
ATOM 509 C C . TYR A 1 67 ? -7.140 -6.962 -1.371 1.00 97.69 67 TYR A C 1
ATOM 511 O O . TYR A 1 67 ? -6.900 -6.698 -2.553 1.00 97.69 67 TYR A O 1
ATOM 519 N N . TYR A 1 68 ? -8.343 -7.392 -0.981 1.00 97.94 68 TYR A N 1
ATOM 520 C CA . TYR A 1 68 ? -9.400 -7.786 -1.920 1.00 97.94 68 TYR A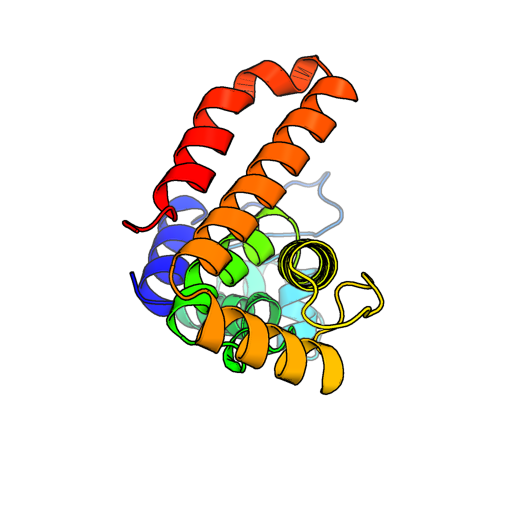 CA 1
ATOM 521 C C . TYR A 1 68 ? -10.109 -6.600 -2.578 1.00 97.94 68 TYR A C 1
ATOM 523 O O . TYR A 1 68 ? -10.218 -6.537 -3.803 1.00 97.94 68 TYR A O 1
ATOM 531 N N . LYS A 1 69 ? -10.571 -5.618 -1.796 1.00 96.75 69 LYS A N 1
ATOM 532 C CA . LYS A 1 69 ? -11.257 -4.427 -2.324 1.00 96.75 69 LYS A CA 1
ATOM 533 C C . LYS A 1 69 ? -10.422 -3.627 -3.336 1.00 96.75 69 LYS A C 1
ATOM 535 O O . LYS A 1 69 ? -10.983 -3.251 -4.366 1.00 96.75 69 LYS A O 1
ATOM 540 N N . PRO A 1 70 ? -9.113 -3.376 -3.126 1.00 97.19 70 PRO A N 1
ATOM 541 C CA . PRO A 1 70 ? -8.275 -2.738 -4.144 1.00 97.19 70 PRO A CA 1
ATOM 542 C C . PRO A 1 70 ? -7.829 -3.688 -5.266 1.00 97.19 70 PRO A C 1
ATOM 544 O O . PRO A 1 70 ? -7.106 -3.259 -6.162 1.00 97.19 70 PRO A O 1
ATOM 547 N N . ARG A 1 71 ? -8.282 -4.951 -5.243 1.00 98.19 71 ARG A N 1
ATOM 548 C CA . ARG A 1 71 ? -7.993 -6.004 -6.228 1.00 98.19 71 ARG A CA 1
ATOM 549 C C . ARG A 1 71 ? -6.511 -6.353 -6.337 1.00 98.19 71 ARG A C 1
ATOM 551 O O . ARG A 1 71 ? -6.055 -6.787 -7.395 1.00 98.19 71 ARG A O 1
ATOM 558 N N . ILE A 1 72 ? -5.764 -6.188 -5.244 1.00 98.38 72 ILE A N 1
ATOM 559 C CA . ILE A 1 72 ? -4.345 -6.560 -5.184 1.00 98.38 72 ILE A CA 1
ATOM 560 C C . ILE A 1 72 ? -4.204 -8.064 -5.401 1.00 98.38 72 ILE A C 1
ATOM 562 O O . ILE A 1 72 ? -3.347 -8.474 -6.166 1.00 98.38 72 ILE A O 1
ATOM 566 N N . ASN A 1 73 ? -5.128 -8.865 -4.873 1.00 97.75 73 ASN A N 1
ATOM 567 C CA . ASN A 1 73 ? -5.196 -10.314 -5.083 1.00 97.75 73 ASN A CA 1
ATOM 568 C C . ASN A 1 73 ? -5.330 -10.767 -6.554 1.00 97.75 73 ASN A C 1
ATOM 570 O O . ASN A 1 73 ? -5.304 -11.961 -6.829 1.00 97.75 73 ASN A O 1
ATOM 574 N N . GLY A 1 74 ? -5.576 -9.851 -7.497 1.00 97.38 74 GLY A N 1
ATOM 575 C CA . GLY A 1 74 ? -5.620 -10.163 -8.928 1.00 97.38 74 GLY A CA 1
ATOM 576 C C . GLY A 1 74 ? -4.307 -9.899 -9.672 1.00 97.38 74 GLY A C 1
ATOM 577 O O . GLY A 1 74 ? -4.180 -10.322 -10.830 1.00 97.38 74 GLY A O 1
ATOM 578 N N . LEU A 1 75 ? -3.376 -9.176 -9.042 1.00 9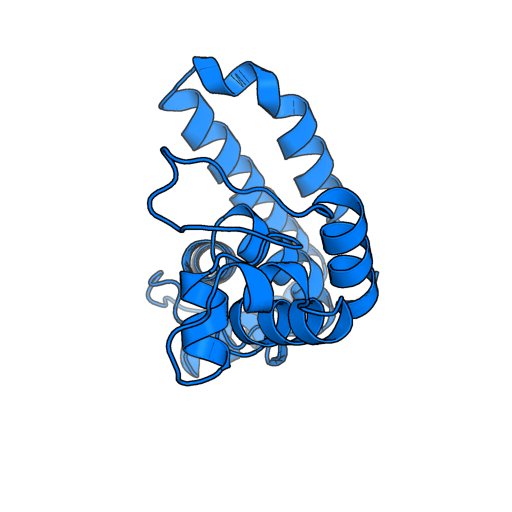8.31 75 LEU A N 1
ATOM 579 C CA . LEU A 1 75 ? -2.043 -8.865 -9.560 1.00 98.31 75 LEU A CA 1
ATOM 580 C C . LEU A 1 75 ? -1.162 -10.130 -9.619 1.00 98.31 75 LEU A C 1
ATOM 582 O O . LEU A 1 75 ? -1.516 -11.121 -8.988 1.00 98.31 75 LEU A O 1
ATOM 586 N N . PRO A 1 76 ? -0.026 -10.124 -10.343 1.00 97.56 76 PRO A N 1
ATOM 587 C CA . PRO A 1 76 ? 0.976 -11.188 -10.225 1.00 97.56 76 PRO A CA 1
ATOM 588 C C . PRO A 1 76 ? 1.368 -11.462 -8.765 1.00 97.56 76 PRO A C 1
ATOM 590 O O . PRO A 1 76 ? 1.557 -10.515 -7.998 1.00 97.56 76 PRO A O 1
ATOM 593 N N . ASP A 1 77 ? 1.481 -12.734 -8.387 1.00 97.00 77 ASP A N 1
ATOM 594 C CA . ASP A 1 77 ? 1.669 -13.159 -6.992 1.00 97.00 77 ASP A CA 1
ATOM 595 C C . ASP A 1 77 ? 2.929 -12.552 -6.364 1.00 97.00 77 ASP A C 1
ATOM 597 O O . ASP A 1 77 ? 2.920 -12.141 -5.205 1.00 97.00 77 ASP A O 1
ATOM 601 N N . GLU A 1 78 ? 3.991 -12.388 -7.148 1.00 96.31 78 GLU A N 1
ATOM 602 C CA . GLU A 1 78 ? 5.270 -11.839 -6.704 1.00 96.31 78 GLU A CA 1
ATOM 603 C C . GLU A 1 78 ? 5.193 -10.345 -6.349 1.00 96.31 78 GLU A C 1
ATOM 605 O O . GLU A 1 78 ? 5.966 -9.867 -5.517 1.00 96.31 78 GLU A O 1
ATOM 610 N N . ILE A 1 79 ? 4.242 -9.598 -6.926 1.00 96.56 79 ILE A N 1
ATOM 611 C CA . ILE A 1 79 ? 4.089 -8.156 -6.664 1.00 96.56 79 ILE A CA 1
ATOM 612 C C . ILE A 1 79 ? 3.062 -7.866 -5.560 1.00 96.56 79 ILE A C 1
ATOM 614 O O . ILE A 1 79 ? 3.008 -6.747 -5.031 1.00 96.56 79 ILE A O 1
ATOM 618 N N . GLN A 1 80 ? 2.231 -8.851 -5.204 1.00 98.00 80 GLN A N 1
ATOM 619 C CA . GLN A 1 80 ? 1.174 -8.699 -4.205 1.00 98.00 80 GLN A CA 1
ATOM 620 C C . GLN A 1 80 ? 1.713 -8.292 -2.823 1.00 98.00 80 GLN A C 1
ATOM 622 O O . GLN A 1 80 ? 1.168 -7.329 -2.279 1.00 98.00 80 GLN A O 1
ATOM 627 N N . PRO A 1 81 ? 2.781 -8.906 -2.261 1.00 97.44 81 PRO A N 1
ATOM 628 C CA . PRO A 1 81 ? 3.293 -8.539 -0.938 1.00 97.44 81 PRO A CA 1
ATOM 629 C C . PRO A 1 81 ? 3.717 -7.070 -0.843 1.00 97.44 81 PRO A C 1
ATOM 631 O O . PRO A 1 81 ? 3.268 -6.352 0.049 1.00 97.44 81 PRO A O 1
ATOM 634 N N . LEU A 1 82 ? 4.522 -6.580 -1.794 1.00 97.69 82 LEU A N 1
ATOM 635 C CA . LEU A 1 82 ? 4.945 -5.175 -1.818 1.00 97.69 82 LEU A CA 1
ATOM 636 C C . LEU A 1 82 ? 3.741 -4.236 -1.944 1.00 97.69 82 LEU A C 1
ATOM 638 O O . LEU A 1 82 ? 3.642 -3.241 -1.225 1.00 97.69 82 LEU A O 1
ATOM 642 N N . THR A 1 83 ? 2.810 -4.554 -2.846 1.00 98.25 83 THR A N 1
ATOM 643 C CA . THR A 1 83 ? 1.624 -3.718 -3.069 1.00 98.25 83 THR A CA 1
ATOM 644 C C . THR A 1 83 ? 0.730 -3.690 -1.828 1.00 98.25 83 THR A C 1
ATOM 646 O O . THR A 1 83 ? 0.205 -2.634 -1.477 1.00 98.25 83 THR A O 1
ATOM 649 N N . PHE A 1 84 ? 0.594 -4.818 -1.131 1.00 97.69 84 PHE A N 1
ATOM 650 C CA . PHE A 1 84 ? -0.172 -4.930 0.104 1.00 97.69 84 PHE A CA 1
ATOM 651 C C . PHE A 1 84 ? 0.460 -4.137 1.258 1.00 97.69 84 PHE A C 1
ATOM 653 O O . PHE A 1 84 ? -0.233 -3.334 1.880 1.00 97.69 84 PHE A O 1
ATOM 660 N N . ASP A 1 85 ? 1.773 -4.252 1.502 1.00 96.25 85 ASP A N 1
ATOM 661 C CA . ASP A 1 85 ? 2.443 -3.424 2.524 1.00 96.25 85 ASP A CA 1
ATOM 662 C C . ASP A 1 85 ? 2.325 -1.930 2.188 1.00 96.25 85 ASP A C 1
ATOM 664 O O . ASP A 1 85 ? 2.013 -1.118 3.062 1.00 96.25 85 ASP A O 1
ATOM 668 N N . CYS A 1 86 ? 2.474 -1.546 0.917 1.00 97.56 86 CYS A N 1
ATOM 669 C CA . CYS A 1 86 ? 2.205 -0.176 0.486 1.00 97.56 86 CYS A CA 1
ATOM 670 C C . CYS A 1 86 ? 0.757 0.248 0.769 1.00 97.56 86 CYS A C 1
ATOM 672 O O . CYS A 1 86 ? 0.533 1.388 1.172 1.00 97.56 86 CYS A O 1
ATOM 674 N N . ALA A 1 87 ? -0.225 -0.636 0.573 1.00 97.25 87 ALA A N 1
ATOM 675 C CA . ALA A 1 87 ? -1.635 -0.327 0.801 1.00 97.25 87 ALA A CA 1
ATOM 676 C C . ALA A 1 87 ? -1.934 -0.077 2.282 1.00 97.25 87 ALA A C 1
ATOM 678 O O . ALA A 1 87 ? -2.706 0.829 2.593 1.00 97.25 87 ALA A O 1
ATOM 679 N N . ILE A 1 88 ? -1.292 -0.826 3.179 1.00 92.88 88 ILE A N 1
ATOM 680 C CA . ILE A 1 88 ? -1.395 -0.632 4.629 1.00 92.88 88 ILE A CA 1
ATOM 681 C C . ILE A 1 88 ? -0.756 0.695 5.048 1.00 92.88 88 ILE A C 1
ATOM 683 O O . ILE A 1 88 ? -1.388 1.498 5.726 1.00 92.88 88 ILE A O 1
ATOM 687 N N . ASN A 1 89 ? 0.476 0.961 4.603 1.00 91.94 89 ASN A N 1
ATOM 688 C CA . ASN A 1 89 ? 1.239 2.126 5.064 1.00 91.94 89 ASN A CA 1
ATOM 689 C C . ASN A 1 89 ? 0.781 3.449 4.424 1.00 91.94 89 ASN A C 1
ATOM 691 O O . ASN A 1 89 ? 0.878 4.502 5.050 1.00 91.94 89 ASN A O 1
ATOM 695 N N . HIS A 1 90 ? 0.310 3.408 3.173 1.00 94.44 90 HIS A N 1
ATOM 696 C CA . HIS A 1 90 ? 0.053 4.606 2.355 1.00 94.44 90 HIS A CA 1
ATOM 697 C C . HIS A 1 90 ? -1.384 4.720 1.849 1.00 94.44 90 HIS A C 1
ATOM 699 O O . HIS A 1 90 ? -1.731 5.681 1.156 1.00 94.44 90 HIS A O 1
ATOM 705 N N . GLY A 1 91 ? -2.217 3.729 2.151 1.00 95.94 91 GLY A N 1
ATOM 706 C CA . GLY A 1 91 ? -3.545 3.576 1.579 1.00 95.94 91 GLY A CA 1
ATOM 707 C C . GLY A 1 91 ? -3.528 2.870 0.209 1.00 95.94 91 GLY A C 1
ATOM 708 O O . GLY A 1 91 ? -2.600 3.057 -0.589 1.00 95.94 91 GLY A O 1
ATOM 709 N N . PRO A 1 92 ? -4.587 2.109 -0.138 1.00 97.69 92 PRO A N 1
ATOM 710 C CA . PRO A 1 92 ? -4.610 1.309 -1.366 1.00 97.69 92 PRO A CA 1
ATOM 711 C C . PRO A 1 92 ? -4.487 2.114 -2.666 1.00 97.69 92 PRO A C 1
ATOM 713 O O . PRO A 1 92 ? -3.860 1.662 -3.623 1.00 97.69 92 PRO A O 1
ATOM 716 N N . ILE A 1 93 ? -5.037 3.334 -2.692 1.00 98.31 93 ILE A N 1
ATOM 717 C CA . ILE A 1 93 ? -4.943 4.232 -3.852 1.00 98.31 93 ILE A CA 1
ATOM 718 C C . ILE A 1 93 ? -3.483 4.576 -4.146 1.00 98.31 93 ILE A C 1
ATOM 720 O O . ILE A 1 93 ? -3.055 4.507 -5.294 1.00 98.31 93 ILE A O 1
ATOM 724 N N . ARG A 1 94 ? -2.694 4.933 -3.124 1.00 98.56 94 ARG A N 1
ATOM 725 C CA . ARG A 1 94 ? -1.280 5.272 -3.323 1.00 98.56 94 ARG A CA 1
ATOM 726 C C . ARG A 1 94 ? -0.478 4.051 -3.762 1.00 98.56 94 ARG A C 1
ATOM 728 O O . ARG A 1 94 ? 0.321 4.177 -4.683 1.00 98.56 94 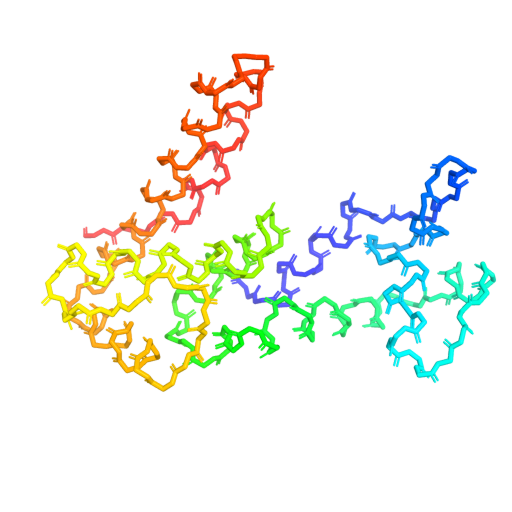ARG A O 1
ATOM 735 N N . ALA A 1 95 ? -0.731 2.892 -3.156 1.00 98.38 95 ALA A N 1
ATOM 736 C CA . ALA A 1 95 ? -0.062 1.645 -3.515 1.00 98.38 95 ALA A CA 1
ATOM 737 C C . ALA A 1 95 ? -0.242 1.292 -4.998 1.00 98.38 95 ALA A C 1
ATOM 739 O O . ALA A 1 95 ? 0.732 1.024 -5.695 1.00 98.38 95 ALA A O 1
ATOM 740 N N . MET A 1 96 ? -1.476 1.371 -5.503 1.00 98.62 96 MET A N 1
ATOM 741 C CA . MET A 1 96 ? -1.763 1.092 -6.910 1.00 98.62 96 MET A CA 1
ATOM 742 C C . MET A 1 96 ? -1.172 2.153 -7.852 1.00 98.62 96 MET A C 1
ATOM 744 O O . MET A 1 96 ? -0.739 1.818 -8.953 1.00 98.62 96 MET A O 1
ATOM 748 N N . LYS A 1 97 ? -1.085 3.420 -7.416 1.00 98.81 97 LYS A N 1
ATOM 749 C CA . LYS A 1 97 ? -0.424 4.475 -8.200 1.00 98.81 97 LYS A CA 1
ATOM 750 C C . LYS A 1 97 ? 1.050 4.178 -8.459 1.00 98.81 97 LYS A C 1
ATOM 752 O O . LYS A 1 97 ? 1.508 4.495 -9.546 1.00 98.81 97 LYS A O 1
ATOM 757 N N . PHE A 1 98 ? 1.771 3.541 -7.532 1.00 98.69 98 PHE A N 1
ATOM 758 C CA . PHE A 1 98 ? 3.157 3.130 -7.791 1.00 98.69 98 PHE A CA 1
ATOM 759 C C . PHE A 1 98 ? 3.238 2.164 -8.977 1.00 98.69 98 PHE A C 1
ATOM 761 O O . PHE A 1 98 ? 3.975 2.422 -9.923 1.00 98.69 98 PHE A O 1
ATOM 768 N N . ALA A 1 99 ? 2.410 1.114 -8.994 1.00 98.44 99 ALA A N 1
ATOM 769 C CA . ALA A 1 99 ? 2.371 0.166 -10.108 1.00 98.44 99 ALA A CA 1
ATOM 770 C C . ALA A 1 99 ? 1.981 0.840 -11.439 1.00 98.44 99 ALA A C 1
ATOM 772 O O . ALA A 1 99 ? 2.601 0.585 -12.469 1.00 98.44 99 ALA A O 1
ATOM 773 N N . GLN A 1 100 ? 0.981 1.731 -11.424 1.00 98.75 100 GLN A N 1
ATOM 774 C CA . GLN A 1 100 ? 0.559 2.478 -12.616 1.00 98.75 100 GLN A CA 1
ATOM 775 C C . GLN A 1 100 ? 1.657 3.415 -13.142 1.00 98.75 100 GLN A C 1
ATOM 777 O O . GLN A 1 100 ? 1.854 3.505 -14.354 1.00 98.75 100 GLN A O 1
ATOM 782 N N . THR A 1 101 ? 2.391 4.091 -12.253 1.00 98.75 101 THR A N 1
ATOM 783 C CA . THR A 1 101 ? 3.534 4.928 -12.636 1.00 98.75 101 THR A CA 1
ATOM 784 C C . THR A 1 101 ? 4.632 4.090 -13.284 1.00 98.75 101 THR A C 1
ATOM 786 O O . THR A 1 101 ? 5.075 4.437 -14.377 1.00 98.75 101 THR A O 1
ATOM 789 N N . VAL A 1 102 ? 5.018 2.960 -12.677 1.00 98.62 102 VAL A N 1
ATOM 790 C CA . VAL A 1 102 ? 6.049 2.072 -13.243 1.00 98.62 102 VAL A CA 1
ATOM 791 C C . VAL A 1 102 ? 5.641 1.561 -14.625 1.00 98.62 102 VAL A C 1
ATOM 793 O O . VAL A 1 102 ? 6.448 1.613 -15.547 1.00 98.62 102 VAL A O 1
ATOM 796 N N . VAL A 1 103 ? 4.383 1.138 -14.809 1.00 98.62 103 VAL A N 1
ATOM 797 C CA . VAL A 1 103 ? 3.850 0.727 -16.124 1.00 98.62 103 VAL A CA 1
ATOM 798 C C . VAL A 1 103 ? 4.065 1.808 -17.188 1.00 98.62 103 VAL A C 1
ATOM 800 O O . VAL A 1 103 ? 4.523 1.502 -18.291 1.00 98.62 103 VAL A O 1
ATOM 803 N N . ASN A 1 104 ? 3.746 3.064 -16.860 1.00 98.56 104 ASN A N 1
ATOM 804 C CA . ASN A 1 104 ? 3.892 4.185 -17.785 1.00 98.56 104 ASN A CA 1
ATOM 805 C C . ASN A 1 104 ? 5.364 4.474 -18.101 1.00 98.56 104 ASN A C 1
ATOM 807 O O . ASN A 1 104 ? 5.714 4.627 -19.270 1.00 98.56 104 ASN A O 1
ATOM 811 N N . LEU A 1 105 ? 6.219 4.530 -17.075 1.00 98.19 105 LEU A N 1
ATOM 812 C CA . LEU A 1 105 ? 7.648 4.823 -17.224 1.00 98.19 105 LEU A CA 1
ATOM 813 C C . LEU A 1 105 ? 8.388 3.732 -18.003 1.00 98.19 105 LEU A C 1
ATOM 815 O O . LEU A 1 105 ? 9.259 4.038 -18.811 1.00 98.19 105 LEU A O 1
ATOM 819 N N . ALA A 1 106 ? 8.010 2.470 -17.804 1.00 97.12 106 ALA A N 1
ATOM 820 C CA . ALA A 1 106 ? 8.604 1.329 -18.490 1.00 97.12 106 ALA A CA 1
ATOM 821 C C . ALA A 1 106 ? 8.066 1.121 -19.921 1.00 97.12 106 ALA A C 1
ATOM 823 O O . ALA A 1 106 ? 8.480 0.190 -20.605 1.00 97.12 106 ALA A O 1
ATOM 824 N N . GLY A 1 107 ? 7.149 1.972 -20.397 1.00 97.31 107 GLY A N 1
ATOM 825 C CA . GLY A 1 107 ? 6.675 1.941 -21.782 1.00 97.31 107 GLY A CA 1
ATOM 826 C C . GLY A 1 107 ? 5.638 0.857 -22.088 1.00 97.31 107 GLY A C 1
ATOM 827 O O . GLY A 1 107 ? 5.354 0.598 -23.256 1.00 97.31 107 GLY A O 1
ATOM 828 N N . PHE A 1 108 ? 4.995 0.264 -21.076 1.00 96.69 108 PHE A N 1
ATOM 829 C CA . PHE A 1 108 ? 3.991 -0.793 -21.276 1.00 96.69 108 PHE A CA 1
ATOM 830 C C . PHE A 1 108 ? 2.609 -0.272 -21.686 1.00 96.69 108 PHE A C 1
ATOM 832 O O . PHE A 1 108 ? 1.658 -1.048 -21.794 1.00 96.69 108 PHE A O 1
ATOM 839 N N . GLY A 1 109 ? 2.503 1.021 -21.993 1.00 91.94 109 GLY A N 1
ATOM 840 C CA . GLY A 1 109 ? 1.302 1.705 -22.461 1.00 91.94 109 GLY A CA 1
ATOM 841 C C . GLY A 1 109 ? 0.794 2.716 -21.442 1.00 91.94 109 GLY A C 1
ATOM 842 O O . GLY A 1 109 ? 0.718 2.420 -20.255 1.00 91.94 109 GLY A O 1
ATOM 843 N N . LEU A 1 110 ? 0.427 3.902 -21.930 1.00 95.38 110 LEU A N 1
ATOM 844 C CA . LEU A 1 110 ? -0.009 5.009 -21.088 1.00 95.38 110 LEU A CA 1
ATOM 845 C C . LEU A 1 110 ? -1.394 4.734 -20.488 1.00 95.38 110 LEU A C 1
ATOM 847 O O . LEU A 1 110 ? -2.390 4.670 -21.210 1.00 95.38 110 LEU A O 1
ATOM 851 N N . ILE A 1 111 ? -1.447 4.612 -19.165 1.00 97.50 111 ILE A N 1
ATOM 852 C CA . ILE A 1 111 ? -2.671 4.508 -18.369 1.00 97.50 111 ILE A CA 1
ATOM 853 C C . ILE A 1 111 ? -2.779 5.664 -17.375 1.00 97.50 111 ILE A C 1
ATOM 855 O O . ILE A 1 111 ? -1.785 6.275 -16.976 1.00 97.50 111 ILE A O 1
ATOM 859 N N . THR A 1 112 ? -4.001 5.974 -16.948 1.00 97.94 112 THR A N 1
ATOM 860 C CA . THR A 1 112 ? -4.240 6.980 -15.909 1.00 97.94 112 THR A CA 1
ATOM 861 C C . THR A 1 112 ? -3.691 6.507 -14.560 1.00 97.94 112 THR A C 1
ATOM 863 O O . THR A 1 112 ? -3.945 5.382 -14.138 1.00 97.94 112 THR A O 1
ATOM 866 N N . VAL A 1 113 ? -2.971 7.387 -13.855 1.00 98.50 113 VAL A N 1
ATOM 867 C CA . VAL A 1 113 ? -2.428 7.132 -12.507 1.00 98.50 113 VAL A CA 1
ATOM 868 C C . VAL A 1 113 ? -3.443 7.576 -11.440 1.00 98.50 113 VAL A C 1
ATOM 870 O O . VAL A 1 113 ? -3.242 8.534 -10.686 1.00 98.50 113 VAL A O 1
ATOM 873 N N . ASP A 1 114 ? -4.601 6.918 -11.417 1.00 98.31 114 ASP A N 1
ATOM 874 C CA . ASP A 1 114 ? -5.729 7.218 -10.521 1.00 98.31 114 ASP A CA 1
ATOM 875 C C . ASP A 1 114 ? -5.732 6.382 -9.227 1.00 98.31 114 ASP A C 1
ATOM 877 O O . ASP A 1 114 ? -6.363 6.768 -8.243 1.00 98.31 114 ASP A O 1
ATOM 881 N N . GLY A 1 115 ? -4.953 5.301 -9.183 1.00 98.06 115 GLY A N 1
ATOM 882 C CA . GLY A 1 115 ? -4.911 4.320 -8.102 1.00 98.06 115 GLY A CA 1
ATOM 883 C C . GLY A 1 115 ? -6.045 3.295 -8.144 1.00 98.06 115 GLY A C 1
ATOM 884 O O . GLY A 1 115 ? -6.222 2.546 -7.184 1.00 98.06 115 GLY A O 1
ATOM 885 N N . VAL A 1 116 ? -6.818 3.241 -9.230 1.00 98.12 116 VAL A N 1
ATOM 886 C CA . VAL A 1 116 ? -7.909 2.283 -9.416 1.00 98.12 116 VAL A CA 1
ATOM 887 C C . VAL A 1 116 ? -7.409 1.076 -10.211 1.00 98.12 116 VAL A C 1
ATOM 889 O O . VAL A 1 116 ? -6.966 1.169 -11.359 1.00 98.12 116 VAL A O 1
ATOM 892 N N . CYS A 1 117 ? -7.532 -0.113 -9.618 1.00 97.75 117 CYS A N 1
ATOM 893 C CA . CYS A 1 117 ? -7.188 -1.369 -10.284 1.00 97.75 117 CYS A CA 1
ATOM 894 C C . CYS A 1 117 ? -8.317 -1.841 -11.224 1.00 97.75 117 CYS A C 1
ATOM 896 O O . CYS A 1 117 ? -9.042 -2.808 -10.965 1.00 97.75 117 CYS A O 1
ATOM 898 N N . GLY A 1 118 ? -8.512 -1.106 -12.320 1.00 97.44 118 GLY A N 1
ATOM 899 C CA . GLY A 1 118 ? -9.410 -1.490 -13.407 1.00 97.44 118 GLY A CA 1
ATOM 900 C C . GLY A 1 118 ? -8.826 -2.592 -14.307 1.00 97.44 118 GLY A C 1
ATOM 901 O O . GLY A 1 118 ? -7.656 -2.957 -14.164 1.00 97.44 118 GLY A O 1
ATOM 902 N N . PRO A 1 119 ? -9.611 -3.111 -15.272 1.00 97.38 119 PRO A N 1
ATOM 903 C CA . PRO A 1 119 ? -9.142 -4.128 -16.216 1.00 97.38 119 PRO A CA 1
ATOM 904 C C . PRO A 1 119 ? -7.872 -3.725 -16.977 1.00 97.38 119 PRO A C 1
ATOM 906 O O . PRO A 1 119 ? -6.990 -4.557 -17.170 1.00 97.38 119 PRO A O 1
ATOM 909 N N . GLU A 1 120 ? -7.747 -2.451 -17.361 1.00 97.56 120 GLU A N 1
ATOM 910 C CA . GLU A 1 120 ? -6.574 -1.970 -18.097 1.00 97.56 120 GLU A CA 1
ATOM 911 C C . GLU A 1 120 ? -5.327 -1.890 -17.206 1.00 97.56 120 GLU A C 1
ATOM 913 O O . GLU A 1 120 ? -4.284 -2.411 -17.597 1.00 97.56 120 GLU A O 1
ATOM 918 N N . THR A 1 121 ? -5.438 -1.353 -15.982 1.00 98.38 121 THR A N 1
ATOM 919 C CA . THR A 1 121 ? -4.354 -1.399 -14.981 1.00 98.38 121 THR A CA 1
ATOM 920 C C . THR A 1 121 ? -3.876 -2.838 -14.783 1.00 98.38 121 THR A C 1
ATOM 922 O O . THR A 1 121 ? -2.690 -3.123 -14.914 1.00 98.38 121 THR A O 1
ATOM 925 N N . MET A 1 122 ? -4.809 -3.765 -14.545 1.00 98.25 122 MET A N 1
ATOM 926 C CA . MET A 1 122 ? -4.506 -5.180 -14.324 1.00 98.25 122 MET A CA 1
ATOM 927 C C . MET A 1 122 ? -3.754 -5.802 -15.506 1.00 98.25 122 MET A C 1
ATOM 929 O O . MET A 1 122 ? -2.731 -6.462 -15.327 1.00 98.25 122 MET A O 1
ATOM 933 N N . ARG A 1 123 ? -4.249 -5.585 -16.729 1.00 98.38 123 ARG A N 1
ATOM 934 C CA . ARG A 1 123 ? -3.646 -6.124 -17.951 1.00 98.38 123 ARG A CA 1
ATOM 935 C C . ARG A 1 123 ? -2.229 -5.595 -18.163 1.00 98.38 123 ARG A C 1
ATOM 937 O O . ARG A 1 123 ? -1.339 -6.362 -18.519 1.00 98.38 123 ARG A O 1
ATOM 944 N N . ARG A 1 124 ? -2.021 -4.297 -17.943 1.00 98.44 124 ARG A N 1
ATOM 945 C CA . ARG A 1 124 ? -0.739 -3.622 -18.172 1.00 98.44 124 ARG A CA 1
ATOM 946 C C . ARG A 1 124 ? 0.302 -3.985 -17.126 1.00 98.44 124 ARG A C 1
ATOM 948 O O . ARG A 1 124 ? 1.435 -4.258 -17.495 1.00 98.44 124 ARG A O 1
ATOM 955 N N . VAL A 1 125 ? -0.093 -4.077 -15.856 1.00 98.50 125 VAL A N 1
ATOM 956 C CA . VAL A 1 125 ? 0.790 -4.553 -14.784 1.00 98.50 125 VAL A CA 1
ATOM 957 C C . VAL A 1 125 ? 1.219 -5.999 -15.039 1.00 98.50 125 VAL A C 1
ATOM 959 O O . VAL A 1 125 ? 2.400 -6.307 -14.926 1.00 98.50 125 VAL A O 1
ATOM 962 N N . LYS A 1 126 ? 0.296 -6.876 -15.460 1.00 98.50 126 LYS A N 1
ATOM 963 C CA . LYS A 1 126 ? 0.640 -8.259 -15.833 1.00 98.50 126 LYS A CA 1
ATOM 964 C C . LYS A 1 126 ? 1.623 -8.321 -17.000 1.00 98.50 126 LYS A C 1
ATOM 966 O O . LYS A 1 126 ? 2.572 -9.090 -16.933 1.00 98.50 126 LYS A O 1
ATOM 971 N N . ALA A 1 127 ? 1.416 -7.509 -18.038 1.00 98.50 127 ALA A N 1
ATOM 972 C CA . ALA A 1 127 ? 2.327 -7.447 -19.180 1.00 98.50 127 ALA A CA 1
ATOM 973 C C . ALA A 1 127 ? 3.718 -6.922 -18.786 1.00 98.50 127 ALA A C 1
ATOM 975 O O . ALA A 1 127 ? 4.718 -7.531 -19.150 1.00 98.50 127 ALA A O 1
ATOM 976 N N . ALA A 1 128 ? 3.777 -5.840 -18.005 1.00 98.50 128 ALA A N 1
ATOM 977 C CA . ALA A 1 128 ? 5.031 -5.264 -17.529 1.00 98.50 128 ALA A CA 1
ATOM 978 C C . ALA A 1 128 ? 5.813 -6.248 -16.652 1.00 98.50 128 ALA A C 1
ATOM 980 O O . ALA A 1 128 ? 6.996 -6.471 -16.884 1.00 98.50 128 ALA A O 1
ATOM 981 N N . HIS A 1 129 ? 5.143 -6.896 -15.696 1.00 98.44 129 HIS A N 1
ATOM 982 C CA . HIS A 1 129 ? 5.770 -7.907 -14.851 1.00 98.44 129 HIS A CA 1
ATOM 983 C C . HIS A 1 129 ? 6.244 -9.129 -15.649 1.00 98.44 129 HIS A C 1
ATOM 985 O O . HIS A 1 129 ? 7.335 -9.622 -15.395 1.00 98.44 129 HIS A O 1
ATOM 991 N N . ALA A 1 130 ? 5.462 -9.609 -16.621 1.00 98.38 130 ALA A N 1
ATOM 992 C CA . ALA A 1 130 ? 5.850 -10.764 -17.431 1.00 98.38 130 ALA A CA 1
ATOM 993 C C . ALA A 1 130 ? 7.134 -10.519 -18.244 1.00 98.38 130 ALA A C 1
ATOM 995 O O . ALA A 1 130 ? 7.923 -11.442 -18.411 1.00 98.38 130 ALA A O 1
ATOM 996 N N . GLU A 1 131 ? 7.344 -9.291 -18.723 1.00 98.44 131 GLU A N 1
ATOM 997 C CA . GLU A 1 131 ? 8.523 -8.920 -19.514 1.00 98.44 131 GLU A CA 1
ATOM 998 C C . GLU A 1 131 ? 9.725 -8.538 -18.633 1.00 98.44 131 GLU A C 1
ATOM 1000 O O . GLU A 1 131 ? 10.854 -8.940 -18.895 1.00 98.44 131 GLU A O 1
ATOM 1005 N N . MET A 1 132 ? 9.500 -7.753 -17.575 1.00 98.06 132 MET A N 1
ATOM 1006 C CA . MET A 1 132 ? 10.573 -7.201 -16.737 1.00 98.06 132 MET A CA 1
ATOM 1007 C C . MET A 1 132 ? 10.951 -8.100 -15.552 1.00 98.06 132 MET A C 1
ATOM 1009 O O . MET A 1 132 ? 12.014 -7.915 -14.956 1.00 98.06 132 MET A O 1
ATOM 1013 N N . GLY A 1 133 ? 10.070 -9.016 -15.144 1.00 97.69 133 GLY A N 1
ATOM 1014 C CA . GLY A 1 133 ? 10.227 -9.834 -13.942 1.00 97.69 133 GLY A CA 1
ATOM 1015 C C . GLY A 1 133 ? 10.572 -8.998 -12.706 1.00 97.69 133 GLY A C 1
ATOM 1016 O O . GLY A 1 133 ? 9.919 -7.997 -12.392 1.00 97.69 133 GLY A O 1
ATOM 1017 N N . ASN A 1 134 ? 11.661 -9.377 -12.037 1.00 98.12 134 ASN A N 1
ATOM 1018 C CA . ASN A 1 134 ? 12.150 -8.742 -10.811 1.00 98.12 134 ASN A CA 1
ATOM 1019 C C . ASN A 1 134 ? 12.491 -7.251 -10.971 1.00 98.12 134 ASN A C 1
ATOM 1021 O O . ASN A 1 134 ? 12.371 -6.493 -10.005 1.00 98.12 134 ASN A O 1
ATOM 1025 N N . TYR A 1 135 ? 12.831 -6.787 -12.180 1.00 98.56 135 TYR A N 1
ATOM 1026 C CA . TYR A 1 135 ? 13.037 -5.357 -12.424 1.00 98.56 135 TYR A CA 1
ATOM 1027 C C . TYR A 1 135 ? 11.758 -4.537 -12.205 1.00 98.56 135 TYR A C 1
ATOM 1029 O O . TYR A 1 135 ? 11.847 -3.403 -11.741 1.00 98.56 135 TYR A O 1
ATOM 1037 N N . PHE A 1 136 ? 10.569 -5.093 -12.470 1.00 98.56 136 PHE A N 1
ATOM 1038 C CA . PHE A 1 136 ? 9.302 -4.395 -12.217 1.00 98.56 136 PHE A CA 1
ATOM 1039 C C . PHE A 1 136 ? 9.049 -4.204 -10.718 1.00 98.56 136 PHE A C 1
ATOM 1041 O O . PHE A 1 136 ? 8.681 -3.115 -10.281 1.00 98.56 136 PHE A O 1
ATOM 1048 N N . ILE A 1 137 ? 9.296 -5.250 -9.922 1.00 98.38 137 ILE A N 1
ATOM 1049 C CA . ILE A 1 137 ? 9.170 -5.201 -8.458 1.00 98.38 137 ILE A CA 1
ATOM 1050 C C . ILE A 1 137 ? 10.135 -4.155 -7.894 1.00 98.38 137 ILE A C 1
ATOM 1052 O O . ILE A 1 137 ? 9.730 -3.290 -7.120 1.00 98.38 137 ILE A O 1
ATOM 1056 N N . ASN A 1 138 ? 11.394 -4.180 -8.336 1.00 98.69 138 ASN A N 1
ATOM 1057 C CA . ASN A 1 138 ? 12.408 -3.232 -7.881 1.00 98.69 138 ASN A CA 1
ATOM 1058 C C . ASN A 1 138 ? 12.085 -1.789 -8.290 1.00 98.69 138 ASN A C 1
ATOM 1060 O O . ASN A 1 138 ? 12.249 -0.888 -7.474 1.00 98.69 138 ASN A O 1
ATOM 1064 N N . ALA A 1 139 ? 11.528 -1.567 -9.483 1.00 98.69 139 ALA A N 1
ATOM 1065 C CA . ALA A 1 139 ? 11.052 -0.246 -9.888 1.00 98.69 139 ALA A CA 1
ATOM 1066 C C . ALA A 1 139 ? 9.883 0.249 -9.014 1.00 98.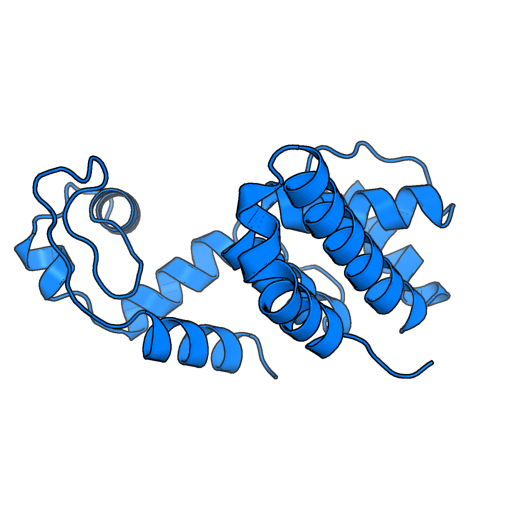69 139 ALA A C 1
ATOM 1068 O O . ALA A 1 139 ? 9.800 1.434 -8.702 1.00 98.69 139 ALA A O 1
ATOM 1069 N N . MET A 1 140 ? 8.995 -0.642 -8.554 1.00 98.62 140 MET A N 1
ATOM 1070 C CA . MET A 1 140 ? 7.958 -0.272 -7.580 1.00 98.62 140 MET A CA 1
ATOM 1071 C C . MET A 1 140 ? 8.542 0.070 -6.202 1.00 98.62 140 MET A C 1
ATOM 1073 O O . MET A 1 140 ? 8.018 0.957 -5.523 1.00 98.62 140 MET A O 1
ATOM 1077 N N . VAL A 1 141 ? 9.615 -0.611 -5.779 1.00 98.69 141 VAL A N 1
ATOM 1078 C CA . VAL A 1 141 ? 10.365 -0.242 -4.566 1.00 98.69 141 VAL A CA 1
ATOM 1079 C C . VAL A 1 141 ? 10.961 1.156 -4.729 1.00 98.69 141 VAL A C 1
ATOM 1081 O O . VAL A 1 141 ? 10.795 1.984 -3.835 1.00 98.69 141 VAL A O 1
ATOM 1084 N N . ASP A 1 142 ? 11.568 1.448 -5.878 1.00 98.69 142 ASP A N 1
ATOM 1085 C CA . ASP A 1 142 ? 12.162 2.756 -6.168 1.00 98.69 142 ASP A CA 1
ATOM 1086 C C . ASP A 1 142 ? 11.103 3.872 -6.171 1.00 98.69 142 ASP A C 1
ATOM 1088 O O . ASP A 1 142 ? 11.300 4.909 -5.541 1.00 98.69 142 ASP A O 1
ATOM 1092 N N . GLU A 1 143 ? 9.924 3.642 -6.759 1.00 98.56 143 GLU A N 1
ATOM 1093 C CA . GLU A 1 143 ? 8.805 4.597 -6.698 1.00 98.56 143 GLU A CA 1
ATOM 1094 C C . GLU A 1 143 ? 8.330 4.868 -5.264 1.00 98.56 143 GLU A C 1
ATOM 1096 O O . GLU A 1 143 ? 7.992 6.002 -4.904 1.00 98.56 143 GLU A O 1
ATOM 1101 N N . ARG A 1 144 ? 8.337 3.845 -4.404 1.00 98.44 144 ARG A N 1
ATOM 1102 C CA . ARG A 1 144 ? 8.030 4.021 -2.981 1.00 98.44 144 ARG A CA 1
ATOM 1103 C C . ARG A 1 144 ? 9.124 4.815 -2.262 1.00 98.44 144 ARG A C 1
ATOM 1105 O O . ARG A 1 144 ? 8.798 5.648 -1.416 1.00 98.44 144 ARG A O 1
ATOM 1112 N N . VAL A 1 145 ? 10.396 4.573 -2.573 1.00 98.50 145 VAL A N 1
ATOM 1113 C CA . VAL A 1 145 ? 11.527 5.346 -2.033 1.00 98.50 145 VAL A CA 1
ATOM 1114 C C . VAL A 1 145 ? 11.404 6.812 -2.443 1.00 98.50 145 VAL A C 1
ATOM 1116 O O . VAL A 1 145 ? 11.414 7.680 -1.573 1.00 98.50 145 VAL A O 1
ATOM 1119 N N . ASN A 1 146 ? 11.157 7.088 -3.725 1.00 98.38 146 ASN A N 1
ATOM 1120 C CA . ASN A 1 146 ? 10.925 8.439 -4.241 1.00 98.38 146 ASN A CA 1
ATOM 1121 C C . ASN A 1 146 ? 9.772 9.137 -3.507 1.00 98.38 146 ASN A C 1
ATOM 1123 O O . ASN A 1 146 ? 9.862 10.315 -3.164 1.00 98.38 146 ASN A O 1
ATOM 1127 N N . PHE A 1 147 ? 8.697 8.406 -3.199 1.00 98.12 147 PHE A N 1
ATOM 1128 C CA . PHE A 1 147 ? 7.584 8.940 -2.418 1.00 98.12 147 PHE A CA 1
ATOM 1129 C C . PHE A 1 147 ? 7.983 9.333 -0.988 1.00 98.12 147 PHE A C 1
ATOM 1131 O O . PHE A 1 147 ? 7.537 10.371 -0.499 1.00 98.12 147 PHE A O 1
ATOM 1138 N N . TYR A 1 148 ? 8.828 8.544 -0.320 1.00 98.00 148 TYR A N 1
ATOM 1139 C CA . TYR A 1 148 ? 9.348 8.899 1.002 1.00 98.00 148 TYR A CA 1
ATOM 1140 C C . TYR A 1 148 ? 10.241 10.137 0.965 1.00 98.00 148 TYR A C 1
ATOM 1142 O O . TYR A 1 148 ? 10.083 11.016 1.814 1.00 98.00 148 TYR A O 1
ATOM 1150 N N . GLU A 1 149 ? 11.143 10.234 -0.012 1.00 97.81 149 GLU A N 1
ATOM 1151 C CA . GLU A 1 149 ? 11.991 11.421 -0.163 1.00 97.81 149 GLU A CA 1
ATOM 1152 C C . GLU A 1 149 ? 11.136 12.670 -0.426 1.00 97.81 149 GLU A C 1
ATOM 1154 O O . GLU A 1 149 ? 11.308 13.674 0.259 1.00 97.81 149 GLU A O 1
ATOM 1159 N N . ALA A 1 150 ? 10.115 12.582 -1.286 1.00 97.69 150 ALA A N 1
ATOM 1160 C CA . ALA A 1 150 ? 9.195 13.692 -1.547 1.00 97.69 150 ALA A CA 1
ATOM 1161 C C . ALA A 1 150 ? 8.407 14.146 -0.297 1.00 97.69 150 ALA A C 1
ATOM 1163 O O . ALA A 1 150 ? 8.092 15.330 -0.148 1.00 97.69 150 ALA A O 1
ATOM 1164 N N . ILE A 1 151 ? 8.077 13.230 0.625 1.00 97.06 151 ILE A N 1
ATOM 1165 C CA . ILE A 1 151 ? 7.481 13.595 1.924 1.00 97.06 151 ILE A CA 1
ATOM 1166 C C . ILE A 1 151 ? 8.467 14.429 2.747 1.00 97.06 151 ILE A C 1
ATOM 1168 O O . ILE A 1 151 ? 8.071 15.442 3.321 1.00 97.06 151 ILE A O 1
ATOM 1172 N N . ILE A 1 152 ? 9.734 14.016 2.801 1.00 97.50 152 ILE A N 1
ATOM 1173 C CA . ILE A 1 152 ? 10.782 14.689 3.579 1.00 97.50 152 ILE A CA 1
ATOM 1174 C C . ILE A 1 152 ? 11.127 16.052 2.975 1.00 97.50 152 ILE A C 1
ATOM 1176 O O . ILE A 1 152 ? 11.307 17.018 3.710 1.00 97.50 152 ILE A O 1
ATOM 1180 N N . GLU A 1 153 ? 11.173 16.156 1.649 1.00 97.69 153 GLU A N 1
ATOM 1181 C CA . GLU A 1 153 ? 11.371 17.430 0.951 1.00 97.69 153 GLU A CA 1
ATOM 1182 C C . GLU A 1 153 ? 10.267 18.437 1.288 1.00 97.69 153 GLU A C 1
ATOM 1184 O O . GLU A 1 153 ? 10.533 19.624 1.475 1.00 97.69 153 GLU A O 1
ATOM 1189 N N . ARG A 1 154 ? 9.022 17.963 1.408 1.00 97.50 154 ARG A N 1
ATOM 1190 C CA . ARG A 1 154 ? 7.878 18.801 1.778 1.00 97.50 154 ARG A CA 1
ATOM 1191 C C . ARG A 1 154 ? 7.844 19.141 3.271 1.00 97.50 154 ARG A C 1
ATOM 1193 O O . ARG A 1 154 ? 7.364 20.214 3.633 1.00 97.50 154 ARG A O 1
ATOM 1200 N N . ASP A 1 155 ? 8.297 18.235 4.131 1.00 96.88 155 ASP A N 1
ATOM 1201 C CA . ASP A 1 155 ? 8.375 18.424 5.580 1.00 96.88 155 ASP A CA 1
ATOM 1202 C C . ASP A 1 155 ? 9.645 17.773 6.142 1.00 96.88 155 ASP A C 1
ATOM 1204 O O . ASP A 1 155 ? 9.687 16.583 6.471 1.00 96.88 155 ASP A O 1
ATOM 1208 N N . ALA A 1 156 ? 10.680 18.596 6.324 1.00 97.12 156 ALA A N 1
ATOM 1209 C CA . ALA A 1 156 ? 11.978 18.152 6.819 1.00 97.12 156 ALA A CA 1
ATOM 1210 C C . ALA A 1 156 ? 11.912 17.508 8.218 1.00 97.12 156 ALA A C 1
ATOM 1212 O O . ALA A 1 156 ? 12.791 16.720 8.571 1.00 97.12 156 ALA A O 1
ATOM 1213 N N . SER A 1 157 ? 10.867 17.777 9.017 1.00 96.25 157 SER A N 1
ATOM 1214 C CA . SER A 1 157 ? 10.706 17.155 10.339 1.00 96.25 157 SER A CA 1
ATOM 1215 C C . SER A 1 157 ? 10.500 15.635 10.264 1.00 96.25 157 SER A C 1
ATOM 1217 O O . SER A 1 157 ? 10.753 14.926 11.248 1.00 96.25 157 SER A O 1
ATOM 1219 N N . GLN A 1 158 ? 10.102 15.126 9.091 1.00 96.75 158 GLN A N 1
ATOM 1220 C CA . GLN A 1 158 ? 9.921 13.704 8.812 1.00 96.75 158 GLN A CA 1
ATOM 1221 C C . GLN A 1 158 ? 11.242 12.956 8.589 1.00 96.75 158 GLN A C 1
ATOM 1223 O O . GLN A 1 158 ? 11.264 11.730 8.698 1.00 96.75 158 GLN A O 1
ATOM 1228 N N . ALA A 1 159 ? 12.363 13.654 8.352 1.00 96.31 159 ALA A N 1
ATOM 1229 C CA . ALA A 1 159 ? 13.668 13.032 8.086 1.00 96.31 159 ALA A CA 1
ATOM 1230 C C . ALA A 1 159 ? 14.108 12.045 9.186 1.00 96.31 159 ALA A C 1
ATOM 1232 O O . ALA A 1 159 ? 14.807 11.071 8.908 1.00 96.31 159 ALA A O 1
ATOM 1233 N N . ARG A 1 160 ? 13.634 12.234 10.427 1.00 96.12 160 ARG A N 1
ATOM 1234 C CA . ARG A 1 160 ? 13.873 11.313 11.551 1.00 96.12 160 ARG A CA 1
ATOM 1235 C C . ARG A 1 160 ? 13.384 9.878 11.299 1.00 96.12 160 ARG A C 1
ATOM 1237 O O . ARG A 1 160 ? 13.921 8.949 11.893 1.00 96.12 160 ARG A O 1
ATOM 1244 N N . PHE A 1 161 ? 12.389 9.685 10.430 1.00 93.44 161 PHE A N 1
ATOM 1245 C CA . PHE A 1 161 ? 11.824 8.371 10.100 1.00 93.44 161 PHE A CA 1
ATOM 1246 C C . PHE A 1 161 ? 12.465 7.719 8.868 1.00 93.44 161 PHE A C 1
ATOM 1248 O O . PHE A 1 161 ? 12.247 6.530 8.623 1.00 93.44 161 PHE A O 1
ATOM 1255 N N . ARG A 1 162 ? 13.287 8.468 8.118 1.00 95.25 162 ARG A N 1
ATOM 1256 C CA . ARG A 1 162 ? 13.834 8.077 6.809 1.00 95.25 162 ARG A CA 1
ATOM 1257 C C . ARG A 1 162 ? 14.473 6.693 6.819 1.00 95.25 162 ARG A C 1
ATOM 1259 O O . ARG A 1 162 ? 14.105 5.844 6.018 1.00 95.25 162 ARG A O 1
ATOM 1266 N N . ASN A 1 163 ? 15.376 6.429 7.763 1.00 96.69 163 ASN A N 1
ATOM 1267 C CA . ASN A 1 163 ? 16.085 5.146 7.832 1.00 96.69 163 ASN A CA 1
ATOM 1268 C C . ASN A 1 163 ? 15.129 3.959 8.024 1.00 96.69 163 ASN A C 1
ATOM 1270 O O . ASN A 1 163 ? 15.329 2.905 7.426 1.00 96.69 163 ASN A O 1
ATOM 1274 N N . GLY A 1 164 ? 14.078 4.129 8.834 1.00 95.06 164 GLY A N 1
ATOM 1275 C CA . GLY A 1 164 ? 13.061 3.097 9.042 1.00 95.06 164 GLY A CA 1
ATOM 1276 C C . GLY A 1 164 ? 12.206 2.868 7.796 1.00 95.06 164 GLY A C 1
ATOM 1277 O O . GLY A 1 164 ? 11.951 1.723 7.426 1.00 95.06 164 GLY A O 1
ATOM 1278 N N . TRP A 1 165 ? 11.808 3.948 7.120 1.00 96.38 165 TRP A N 1
ATOM 1279 C CA . TRP A 1 165 ? 11.043 3.885 5.873 1.00 96.38 165 TRP A CA 1
ATOM 1280 C C . TRP A 1 165 ? 11.823 3.217 4.743 1.00 96.38 165 TRP A C 1
ATOM 1282 O O . TRP A 1 165 ? 11.299 2.300 4.111 1.00 96.38 165 TRP A O 1
ATOM 1292 N N . LEU A 1 166 ? 13.082 3.611 4.539 1.00 96.88 166 LEU A N 1
ATOM 1293 C CA . LEU A 1 166 ? 13.940 3.015 3.519 1.00 96.88 166 LEU A CA 1
ATOM 1294 C C . LEU A 1 166 ? 14.226 1.551 3.826 1.00 96.88 166 LEU A C 1
ATOM 1296 O O . LEU A 1 166 ? 14.024 0.712 2.960 1.00 96.88 166 LEU A O 1
ATOM 1300 N N . LYS A 1 167 ? 14.580 1.204 5.070 1.00 97.25 167 LYS A N 1
ATOM 1301 C CA . LYS A 1 167 ? 14.795 -0.200 5.451 1.00 97.25 167 LYS A CA 1
ATOM 1302 C C . LYS A 1 167 ? 13.572 -1.076 5.152 1.00 97.25 167 LYS A C 1
ATOM 1304 O O . LYS A 1 167 ? 13.739 -2.203 4.697 1.00 97.25 167 LYS A O 1
ATOM 1309 N N . ARG A 1 168 ? 12.356 -0.567 5.394 1.00 94.62 168 ARG A N 1
ATOM 1310 C CA . ARG A 1 168 ? 11.107 -1.272 5.061 1.00 94.62 168 ARG A CA 1
ATOM 1311 C C . ARG A 1 168 ? 10.896 -1.390 3.552 1.00 94.62 168 ARG A C 1
ATOM 1313 O O . ARG A 1 168 ? 10.516 -2.456 3.094 1.00 94.62 168 ARG A O 1
ATOM 1320 N N . ALA A 1 169 ? 11.101 -0.321 2.783 1.00 96.31 169 ALA A N 1
ATOM 1321 C CA . ALA A 1 169 ? 10.960 -0.386 1.327 1.00 96.31 169 ALA A CA 1
ATOM 1322 C C . ALA A 1 169 ? 11.947 -1.399 0.727 1.00 96.31 169 ALA A C 1
ATOM 1324 O O . ALA A 1 169 ? 11.551 -2.305 -0.000 1.00 96.31 169 ALA A O 1
ATOM 1325 N N . GLU A 1 170 ? 13.213 -1.289 1.122 1.00 97.62 170 GLU A N 1
ATOM 1326 C CA . GLU A 1 170 ? 14.320 -2.113 0.641 1.00 97.62 170 GLU A CA 1
ATOM 1327 C C . GLU A 1 170 ? 14.172 -3.597 0.993 1.00 97.62 170 GLU A C 1
ATOM 1329 O O . GLU A 1 170 ? 14.662 -4.447 0.256 1.00 97.62 170 GLU A O 1
ATOM 1334 N N . SER A 1 171 ? 13.440 -3.957 2.057 1.00 96.31 171 SER A N 1
ATOM 1335 C CA . SER A 1 171 ? 13.192 -5.373 2.373 1.00 96.31 171 SER A CA 1
ATOM 1336 C C . SER A 1 171 ? 12.330 -6.109 1.340 1.00 96.31 171 SER A C 1
ATOM 1338 O O . SER A 1 171 ? 12.250 -7.333 1.395 1.00 96.31 171 SER A O 1
ATOM 1340 N N . PHE A 1 172 ? 11.685 -5.388 0.416 1.00 96.69 172 PHE A N 1
ATOM 1341 C CA . PHE A 1 172 ? 10.937 -5.969 -0.706 1.00 96.69 172 PHE A CA 1
ATOM 1342 C C . PHE A 1 172 ? 11.749 -6.049 -2.003 1.00 96.69 172 PHE A C 1
ATOM 1344 O O . PHE A 1 172 ? 11.237 -6.559 -2.998 1.00 96.69 172 PHE A O 1
ATOM 1351 N N . ARG A 1 173 ? 12.989 -5.542 -2.023 1.00 97.25 173 ARG A N 1
ATOM 1352 C CA . ARG A 1 173 ? 13.841 -5.623 -3.209 1.00 97.25 173 ARG A CA 1
ATOM 1353 C C . ARG A 1 173 ? 14.232 -7.077 -3.472 1.00 97.25 173 ARG A C 1
ATOM 1355 O O . ARG A 1 173 ? 14.566 -7.820 -2.550 1.00 97.25 173 ARG A O 1
ATOM 1362 N N . VAL A 1 174 ? 14.205 -7.469 -4.740 1.00 96.75 174 VAL A N 1
ATOM 1363 C CA . VAL A 1 174 ? 14.486 -8.834 -5.199 1.00 96.75 174 VAL A CA 1
ATOM 1364 C C . VAL A 1 174 ? 15.736 -8.873 -6.093 1.00 96.75 174 VAL A C 1
ATOM 1366 O O . VAL A 1 174 ? 16.023 -7.884 -6.773 1.00 96.75 174 VAL A O 1
ATOM 1369 N N . PRO A 1 175 ? 16.511 -9.976 -6.111 1.0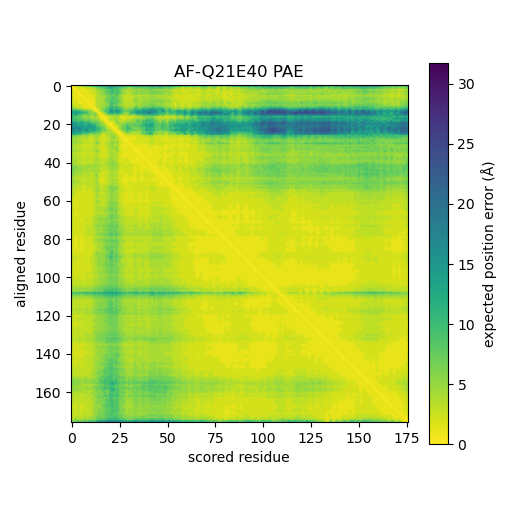0 95.81 175 PRO A N 1
ATOM 1370 C CA . PRO A 1 175 ? 17.685 -10.109 -6.982 1.00 95.81 175 PRO A CA 1
ATOM 1371 C C . PRO A 1 175 ? 17.321 -10.041 -8.472 1.00 95.81 175 PRO A C 1
ATOM 1373 O O . PRO A 1 175 ? 16.253 -10.516 -8.852 1.00 95.81 175 PRO A O 1
ATOM 1376 N N . VAL A 1 176 ? 18.207 -9.497 -9.309 1.00 89.44 176 VAL A N 1
ATOM 1377 C CA . VAL A 1 176 ? 18.061 -9.441 -10.779 1.00 89.44 176 VAL A CA 1
ATOM 1378 C C . VAL A 1 176 ? 19.172 -10.202 -11.479 1.00 89.44 176 VAL A C 1
ATOM 1380 O O . VAL A 1 176 ? 20.288 -10.243 -10.913 1.00 89.44 176 VAL A O 1
#